Protein AF-0000000078951479 (afdb_homodimer)

Organism: Zymomonas mobilis subsp. mobilis (strain ATCC 31821 / ZM4 / CP4) (NCBI:txid264203)

Radius of gyration: 19.2 Å; Cα contacts (8 Å, |Δi|>4): 299; chains: 2; bounding box: 33×58×46 Å

InterPro domains:
  IPR000119 Histone-like DNA-binding protein [PF00216] (1-91)
  IPR000119 Histone-like DNA-binding protein [PR01727] (41-56)
  IPR000119 Histone-like DNA-binding protein [PR01727] (59-72)
  IPR000119 Histone-like DNA-binding protein [PR01727] (75-89)
  IPR000119 Histone-like DNA-binding protein [PTHR33175] (3-90)
  IPR000119 Histone-like DNA-binding protein [SM00411] (1-91)
  IPR005685 Integration host factor, beta subunit [TIGR00988] (1-92)
  IPR010992 Integration host factor (IHF)-like DNA-binding domain superfamily [G3DSA:4.10.520.10] (1-92)
  IPR010992 Integration host factor (IHF)-like DNA-binding domain superfamily [SSF47729] (1-91)
  IPR020816 Histone-like DNA-binding protein, conserved site [PS00045] (47-66)

Structure (mmCIF, N/CA/C/O backbone):
data_AF-0000000078951479-model_v1
#
loop_
_entity.id
_entity.type
_entity.pdbx_description
1 polymer 'Integration host factor subunit beta'
#
loop_
_atom_site.group_PDB
_atom_site.id
_atom_site.type_symbol
_atom_site.label_atom_id
_atom_site.label_alt_id
_atom_site.label_comp_id
_atom_site.label_asym_id
_atom_site.label_entity_id
_atom_site.label_seq_id
_atom_site.pdbx_PDB_ins_code
_atom_site.Cartn_x
_atom_site.Cartn_y
_atom_site.Cartn_z
_atom_site.occupancy
_atom_site.B_iso_or_equiv
_atom_site.auth_seq_id
_atom_site.auth_comp_id
_atom_site.auth_asym_id
_atom_site.auth_atom_id
_atom_site.pdbx_PDB_model_num
ATOM 1 N N . MET A 1 1 ? -14.461 -12.703 2.197 1 61.19 1 MET A N 1
ATOM 2 C CA . MET A 1 1 ? -13.664 -11.492 2.395 1 61.19 1 MET A CA 1
ATOM 3 C C . MET A 1 1 ? -12.961 -11.086 1.102 1 61.19 1 MET A C 1
ATOM 5 O O . MET A 1 1 ? -12.898 -11.867 0.153 1 61.19 1 MET A O 1
ATOM 9 N N . ILE A 1 2 ? -12.898 -9.781 0.644 1 68.88 2 ILE A N 1
ATOM 10 C CA . ILE A 1 2 ? -12.523 -9.242 -0.659 1 68.88 2 ILE A CA 1
ATOM 11 C C . ILE A 1 2 ? -11.281 -9.961 -1.176 1 68.88 2 ILE A C 1
ATOM 13 O O . ILE A 1 2 ? -11.211 -10.328 -2.35 1 68.88 2 ILE A O 1
ATOM 17 N N . ARG A 1 3 ? -10.453 -10.406 -0.28 1 78.31 3 ARG A N 1
ATOM 18 C CA . ARG A 1 3 ? -9.25 -11.133 -0.682 1 78.31 3 ARG A CA 1
ATOM 19 C C . ARG A 1 3 ? -9.602 -12.492 -1.269 1 78.31 3 ARG A C 1
ATOM 21 O O . ARG A 1 3 ? -9.039 -12.898 -2.285 1 78.31 3 ARG A O 1
ATOM 28 N N . SER A 1 4 ? -10.547 -13.086 -0.574 1 80.06 4 SER A N 1
ATOM 29 C CA . SER A 1 4 ? -10.953 -14.414 -1.031 1 80.06 4 SER A CA 1
ATOM 30 C C . SER A 1 4 ? -11.555 -14.359 -2.432 1 80.06 4 SER A C 1
ATOM 32 O O . SER A 1 4 ? -11.336 -15.258 -3.244 1 80.06 4 SER A O 1
ATOM 34 N N . GLU A 1 5 ? -12.305 -13.289 -2.639 1 83.75 5 GLU A N 1
ATOM 35 C CA . GLU A 1 5 ? -12.891 -13.109 -3.963 1 83.75 5 GLU A CA 1
ATOM 36 C C . GLU A 1 5 ? -11.82 -12.883 -5.02 1 83.75 5 GLU A C 1
ATOM 38 O O . GLU A 1 5 ? -11.906 -13.414 -6.129 1 83.75 5 GLU A O 1
ATOM 43 N N . LEU A 1 6 ? -10.805 -12.148 -4.691 1 86.38 6 LEU A N 1
ATOM 44 C CA . LEU A 1 6 ? -9.695 -11.883 -5.605 1 86.38 6 LEU A CA 1
ATOM 45 C C . LEU A 1 6 ? -8.922 -13.164 -5.902 1 86.38 6 LEU A C 1
ATOM 47 O O . LEU A 1 6 ? -8.594 -13.445 -7.059 1 86.38 6 LEU A O 1
ATOM 51 N N . ILE A 1 7 ? -8.828 -13.953 -4.871 1 88.81 7 ILE A N 1
ATOM 52 C CA . ILE A 1 7 ? -8.094 -15.211 -5.016 1 88.81 7 ILE A CA 1
ATOM 53 C C . ILE A 1 7 ? -8.883 -16.172 -5.902 1 88.81 7 ILE A C 1
ATOM 55 O O . ILE A 1 7 ? -8.312 -16.859 -6.75 1 88.81 7 ILE A O 1
ATOM 59 N N . GLN A 1 8 ? -10.18 -16.141 -5.656 1 85.25 8 GLN A N 1
ATOM 60 C CA . GLN A 1 8 ? -11.023 -17 -6.473 1 85.25 8 GLN A CA 1
ATOM 61 C C . GLN A 1 8 ? -10.984 -16.594 -7.938 1 85.25 8 GLN A C 1
ATOM 63 O O . GLN A 1 8 ? -10.969 -17.438 -8.828 1 85.25 8 GLN A O 1
ATOM 68 N N . THR A 1 9 ? -10.992 -15.312 -8.195 1 83.5 9 THR A N 1
ATOM 69 C CA . THR A 1 9 ? -10.891 -14.805 -9.555 1 83.5 9 THR A CA 1
ATOM 70 C C . THR A 1 9 ? -9.578 -15.2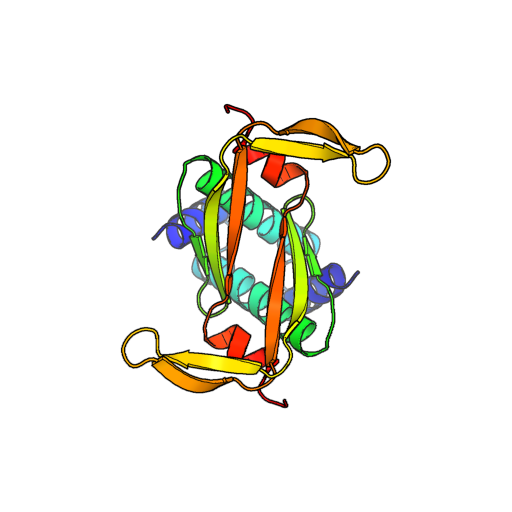42 -10.203 1 83.5 9 THR A C 1
ATOM 72 O O . THR A 1 9 ? -9.555 -15.672 -11.352 1 83.5 9 THR A O 1
ATOM 75 N N . LEU A 1 10 ? -8.547 -15.156 -9.453 1 85.19 10 LEU A N 1
ATOM 76 C CA . LEU A 1 10 ? -7.234 -15.57 -9.938 1 85.19 10 LEU A CA 1
ATOM 77 C C . LEU A 1 10 ? -7.207 -17.078 -10.203 1 85.19 10 LEU A C 1
ATOM 79 O O . LEU A 1 10 ? -6.613 -17.516 -11.188 1 85.19 10 LEU A O 1
ATOM 83 N N . ALA A 1 11 ? -7.855 -17.828 -9.32 1 85.94 11 ALA A N 1
ATOM 84 C CA . ALA A 1 11 ? -7.918 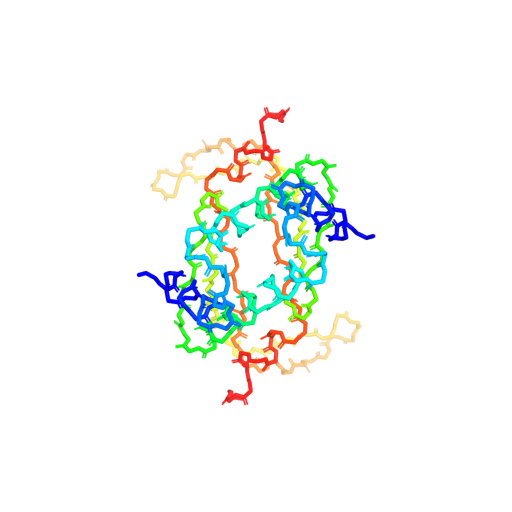-19.281 -9.484 1 85.94 11 ALA A CA 1
ATOM 85 C C . ALA A 1 11 ? -8.688 -19.656 -10.75 1 85.94 11 ALA A C 1
ATOM 87 O O . ALA A 1 11 ? -8.32 -20.609 -11.445 1 85.94 11 ALA A O 1
ATOM 88 N N . ASN A 1 12 ? -9.672 -18.922 -11.023 1 85.94 12 ASN A N 1
ATOM 89 C CA . ASN A 1 12 ? -10.461 -19.172 -12.227 1 85.94 12 ASN A CA 1
ATOM 90 C C . ASN A 1 12 ? -9.648 -18.906 -13.492 1 85.94 12 ASN A C 1
ATOM 92 O O . ASN A 1 12 ? -9.789 -19.609 -14.484 1 85.94 12 ASN A O 1
ATOM 96 N N . ASP A 1 13 ? -8.797 -17.906 -13.414 1 82 13 ASP A N 1
ATOM 97 C CA . ASP A 1 13 ? -7.992 -17.516 -14.57 1 82 13 ASP A CA 1
ATOM 98 C C . ASP A 1 13 ? -6.77 -18.406 -14.719 1 82 13 ASP A C 1
ATOM 100 O O . ASP A 1 13 ? -6.117 -18.422 -15.766 1 82 13 ASP A O 1
ATOM 104 N N . ASN A 1 14 ? -6.453 -19.141 -13.609 1 82.25 14 ASN A N 1
ATOM 105 C CA . ASN A 1 14 ? -5.328 -20.078 -13.578 1 82.25 14 ASN A CA 1
ATOM 106 C C . ASN A 1 14 ? -5.75 -21.438 -13.055 1 82.25 14 ASN A C 1
ATOM 108 O O . ASN A 1 14 ? -5.371 -21.828 -11.953 1 82.25 14 ASN A O 1
ATOM 112 N N . PRO A 1 15 ? -6.414 -22.203 -13.852 1 83.31 15 PRO A N 1
ATOM 113 C CA . PRO A 1 15 ? -7.031 -23.453 -13.398 1 83.31 15 PRO A CA 1
ATOM 114 C C . PRO A 1 15 ? -6.008 -24.484 -12.938 1 83.31 15 PRO A C 1
ATOM 116 O O . PRO A 1 15 ? -6.352 -25.422 -12.227 1 83.31 15 PRO A O 1
ATOM 119 N N . GLU A 1 16 ? -4.844 -24.328 -13.367 1 85.25 16 GLU A N 1
ATOM 120 C CA . GLU A 1 16 ? -3.816 -25.281 -12.961 1 85.25 16 GLU A CA 1
ATOM 121 C C . GLU A 1 16 ? -3.336 -25.016 -11.539 1 85.25 16 GLU A C 1
ATOM 123 O O . GLU A 1 16 ? -2.67 -25.844 -10.93 1 85.25 16 GLU A O 1
ATOM 128 N N . LEU A 1 17 ? -3.74 -23.891 -11.031 1 87.25 17 LEU A N 1
ATOM 129 C CA . LEU A 1 17 ? -3.346 -23.516 -9.672 1 87.25 17 LEU A CA 1
ATOM 130 C C . LEU A 1 17 ? -4.535 -23.594 -8.727 1 87.25 17 LEU A C 1
ATOM 132 O O . LEU A 1 17 ? -5.645 -23.188 -9.078 1 87.25 17 LEU A O 1
ATOM 136 N N . SER A 1 18 ? -4.262 -24.156 -7.586 1 89 18 SER A N 1
ATOM 137 C CA . SER A 1 18 ? -5.289 -24.156 -6.551 1 89 18 SER A CA 1
ATOM 138 C C . SER A 1 18 ? -5.359 -22.797 -5.852 1 89 18 SER A C 1
ATOM 140 O O . SER A 1 18 ? -4.422 -22 -5.926 1 89 18 SER A O 1
ATOM 142 N N . SER A 1 19 ? -6.465 -22.5 -5.133 1 89.88 19 SER A N 1
ATOM 143 C CA . SER A 1 19 ? -6.613 -21.281 -4.34 1 89.88 19 SER A CA 1
ATOM 144 C C . SER A 1 19 ? -5.531 -21.188 -3.27 1 89.88 19 SER A C 1
ATOM 146 O O . SER A 1 19 ? -5.039 -20.094 -2.975 1 89.88 19 SER A O 1
ATOM 148 N N . GLU A 1 20 ? -5.188 -22.312 -2.793 1 89.38 20 GLU A N 1
ATOM 149 C CA . GLU A 1 20 ? -4.164 -22.359 -1.752 1 89.38 20 GLU A CA 1
ATOM 150 C C . GLU A 1 20 ? -2.801 -21.969 -2.301 1 89.38 20 GLU A C 1
ATOM 152 O O . GLU A 1 20 ? -2.045 -21.25 -1.637 1 89.38 20 GLU A O 1
ATOM 157 N N . GLU A 1 21 ? -2.506 -22.453 -3.461 1 88.25 21 GLU A N 1
ATOM 158 C CA . GLU A 1 21 ? -1.238 -22.109 -4.098 1 88.25 21 GLU A CA 1
ATOM 159 C C . GLU A 1 21 ? -1.176 -20.609 -4.43 1 88.25 21 GLU A C 1
ATOM 161 O O . GLU A 1 21 ? -0.144 -19.969 -4.227 1 88.25 21 GLU A O 1
ATOM 166 N N . ILE A 1 22 ? -2.277 -20.062 -4.895 1 90.06 22 ILE A N 1
ATOM 167 C CA . ILE A 1 22 ? -2.352 -18.641 -5.23 1 90.06 22 ILE A CA 1
ATOM 168 C C . ILE A 1 22 ? -2.156 -17.812 -3.969 1 90.06 22 ILE A C 1
ATOM 170 O O . ILE A 1 22 ? -1.385 -16.844 -3.969 1 90.06 22 ILE A O 1
ATOM 174 N N . GLU A 1 23 ? -2.801 -18.234 -2.939 1 90.06 23 GLU A N 1
ATOM 175 C CA . GLU A 1 23 ? -2.658 -17.531 -1.665 1 90.06 23 GLU A CA 1
ATOM 176 C C . GLU A 1 23 ? -1.209 -17.547 -1.186 1 90.06 23 GLU A C 1
ATOM 178 O O . GLU A 1 23 ? -0.702 -16.547 -0.687 1 90.06 23 GLU A O 1
ATOM 183 N N . HIS A 1 24 ? -0.624 -18.641 -1.349 1 89.06 24 HIS A N 1
ATOM 184 C CA . HIS A 1 24 ? 0.767 -18.781 -0.934 1 89.06 24 HIS A CA 1
ATOM 185 C C . HIS A 1 24 ? 1.678 -17.859 -1.732 1 89.06 24 HIS A C 1
ATOM 187 O O . HIS A 1 24 ? 2.576 -17.219 -1.171 1 89.06 24 HIS A O 1
ATOM 193 N N . ILE A 1 25 ? 1.457 -17.828 -2.992 1 90.62 25 ILE A N 1
ATOM 194 C CA . ILE A 1 25 ? 2.252 -16.969 -3.867 1 90.62 25 ILE A CA 1
ATOM 195 C C . ILE A 1 25 ? 2.098 -15.508 -3.445 1 90.62 25 ILE A C 1
ATOM 197 O O . ILE A 1 25 ? 3.086 -14.781 -3.33 1 90.62 25 ILE A O 1
ATOM 201 N N . ILE A 1 26 ? 0.89 -15.07 -3.139 1 91.75 26 ILE A N 1
ATOM 202 C CA . ILE A 1 26 ? 0.59 -13.695 -2.736 1 91.75 26 ILE A CA 1
ATOM 203 C C . ILE A 1 26 ? 1.242 -13.406 -1.387 1 91.75 26 ILE A C 1
ATOM 205 O O . ILE A 1 26 ? 1.883 -12.359 -1.214 1 91.75 26 ILE A O 1
ATOM 209 N N . ASP A 1 27 ? 1.143 -14.352 -0.519 1 91.06 27 ASP A N 1
ATOM 210 C CA . ASP A 1 27 ? 1.734 -14.188 0.806 1 91.06 27 ASP A CA 1
ATOM 211 C C . ASP A 1 27 ? 3.248 -14.016 0.713 1 91.06 27 ASP A C 1
ATOM 213 O O . ASP A 1 27 ? 3.812 -13.117 1.344 1 91.06 27 ASP A O 1
ATOM 217 N N . VAL A 1 28 ? 3.87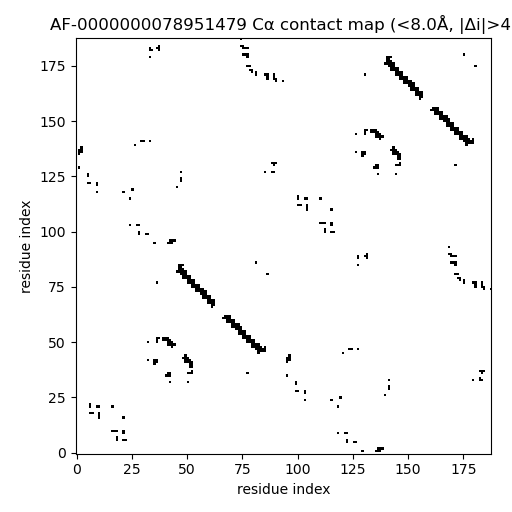5 -14.844 -0.04 1 90.31 28 VAL A N 1
ATOM 218 C CA . VAL A 1 28 ? 5.328 -14.789 -0.187 1 90.31 28 VAL A CA 1
ATOM 219 C C . VAL A 1 28 ? 5.73 -13.484 -0.859 1 90.31 28 VAL A C 1
ATOM 221 O O . VAL A 1 28 ? 6.758 -12.891 -0.515 1 90.31 28 VAL A O 1
ATOM 224 N N . PHE A 1 29 ? 4.984 -13.094 -1.815 1 93.25 29 PHE A N 1
ATOM 225 C CA . PHE A 1 29 ? 5.266 -11.852 -2.514 1 93.25 29 PHE A CA 1
ATOM 226 C C . PHE A 1 29 ? 5.273 -10.672 -1.543 1 93.25 29 PHE A C 1
ATOM 228 O O . PHE A 1 29 ? 6.23 -9.898 -1.507 1 93.25 29 PHE A O 1
ATOM 235 N N . PHE A 1 30 ? 4.285 -10.594 -0.643 1 94.44 30 PHE A N 1
ATOM 236 C CA . PHE A 1 30 ? 4.195 -9.484 0.295 1 94.44 30 PHE A CA 1
ATOM 237 C C . PHE A 1 30 ? 5.246 -9.609 1.391 1 94.44 30 PHE A C 1
ATOM 239 O O . PHE A 1 30 ? 5.77 -8.609 1.882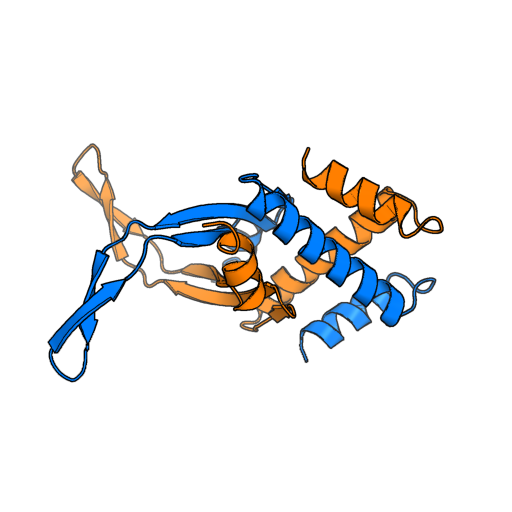 1 94.44 30 PHE A O 1
ATOM 246 N N . ASP A 1 31 ? 5.535 -10.836 1.74 1 92.31 31 ASP A N 1
ATOM 247 C CA . ASP A 1 31 ? 6.645 -11.047 2.662 1 92.31 31 ASP A CA 1
ATOM 248 C C . ASP A 1 31 ? 7.957 -10.531 2.066 1 92.31 31 ASP A C 1
ATOM 250 O O . ASP A 1 31 ? 8.773 -9.945 2.771 1 92.31 31 ASP A O 1
ATOM 254 N N . GLY A 1 32 ? 8.102 -10.867 0.786 1 91.94 32 GLY A N 1
ATOM 255 C CA . GLY A 1 32 ? 9.266 -10.367 0.075 1 91.94 32 GLY A CA 1
ATOM 256 C C . GLY A 1 32 ? 9.352 -8.852 0.059 1 91.94 32 GLY A C 1
ATOM 257 O O . GLY A 1 32 ? 10.438 -8.281 0.231 1 91.94 32 GLY A O 1
ATOM 258 N N . ILE A 1 33 ? 8.25 -8.164 -0.155 1 94.38 33 ILE A N 1
ATOM 259 C CA . ILE A 1 33 ? 8.211 -6.703 -0.121 1 94.38 33 ILE A CA 1
ATOM 260 C C . ILE A 1 33 ? 8.656 -6.211 1.255 1 94.38 33 ILE A C 1
ATOM 262 O O . ILE A 1 33 ? 9.5 -5.32 1.36 1 94.38 33 ILE A O 1
ATOM 266 N N . THR A 1 34 ? 8.062 -6.848 2.271 1 94.12 34 THR A N 1
ATOM 267 C CA . THR A 1 34 ? 8.375 -6.461 3.643 1 94.12 34 THR A CA 1
ATOM 268 C C . THR A 1 34 ? 9.875 -6.57 3.91 1 94.12 34 THR A C 1
ATOM 270 O O . THR A 1 34 ? 10.477 -5.652 4.461 1 94.12 34 THR A O 1
ATOM 273 N N . HIS A 1 35 ? 10.445 -7.648 3.471 1 91.31 35 HIS A N 1
ATOM 274 C CA . HIS A 1 35 ? 11.867 -7.879 3.68 1 91.31 35 HIS A CA 1
ATOM 275 C C . HIS A 1 35 ? 12.711 -6.84 2.939 1 91.31 35 HIS A C 1
ATOM 277 O O . HIS A 1 35 ? 13.688 -6.32 3.486 1 91.31 35 HIS A O 1
ATOM 283 N N . HIS A 1 36 ? 12.312 -6.551 1.765 1 91.62 36 HIS A N 1
ATOM 284 C CA . HIS A 1 36 ? 13.047 -5.566 0.976 1 91.62 36 HIS A CA 1
ATOM 285 C C . HIS A 1 36 ? 12.945 -4.176 1.599 1 91.62 36 HIS A C 1
ATOM 287 O O . HIS A 1 36 ? 13.922 -3.426 1.61 1 91.62 36 HIS A O 1
ATOM 293 N N . LEU A 1 37 ? 11.828 -3.807 2.096 1 94 37 LEU A N 1
ATOM 294 C CA . LEU A 1 37 ? 11.648 -2.514 2.746 1 94 37 LEU A CA 1
ATOM 295 C C . LEU A 1 37 ? 12.484 -2.42 4.016 1 94 37 LEU A C 1
ATOM 297 O O . LEU A 1 37 ? 13.039 -1.359 4.32 1 94 37 LEU A O 1
ATOM 301 N N . ALA A 1 38 ? 12.555 -3.512 4.703 1 92.06 38 ALA A N 1
ATOM 302 C CA . ALA A 1 38 ? 13.32 -3.537 5.945 1 92.06 38 ALA A CA 1
ATOM 303 C C . ALA A 1 38 ? 14.797 -3.232 5.688 1 92.06 38 ALA A C 1
ATOM 305 O O . ALA A 1 38 ? 15.5 -2.75 6.574 1 92.06 38 ALA A O 1
ATOM 306 N N . LYS A 1 39 ? 15.219 -3.492 4.453 1 89.5 39 LYS A N 1
ATOM 307 C CA . LYS A 1 39 ? 16.609 -3.244 4.07 1 89.5 39 LYS A CA 1
ATOM 308 C C . LYS A 1 39 ? 16.766 -1.848 3.479 1 89.5 39 LYS A C 1
ATOM 310 O O . LYS A 1 39 ? 17.844 -1.507 2.969 1 89.5 39 LYS A O 1
ATOM 315 N N . GLY A 1 40 ? 15.734 -1.05 3.502 1 88.25 40 GLY A N 1
ATOM 316 C CA . GLY A 1 40 ? 15.789 0.323 3.025 1 88.25 40 GLY A CA 1
ATOM 317 C C . GLY A 1 40 ? 15.539 0.448 1.534 1 88.25 40 GLY A C 1
ATOM 318 O O . GLY A 1 40 ? 15.844 1.48 0.933 1 88.25 40 GLY A O 1
ATOM 319 N N . GLY A 1 41 ? 14.969 -0.569 0.958 1 89.44 41 GLY A N 1
ATOM 320 C CA . GLY A 1 41 ? 14.75 -0.562 -0.48 1 89.44 41 GLY A CA 1
ATOM 321 C C . GLY A 1 41 ? 13.391 -0.029 -0.876 1 89.44 41 GLY A C 1
ATOM 322 O O . GLY A 1 41 ? 12.617 0.408 -0.021 1 89.44 41 GLY A O 1
ATOM 323 N N . ARG A 1 42 ? 13.203 0.083 -2.225 1 93.94 42 ARG A N 1
ATOM 324 C CA . ARG A 1 42 ? 11.945 0.475 -2.854 1 93.94 42 ARG A CA 1
ATOM 325 C C . ARG A 1 42 ? 11.453 -0.606 -3.811 1 93.94 42 ARG A C 1
ATOM 327 O O . ARG A 1 42 ? 12.25 -1.244 -4.5 1 93.94 42 ARG A O 1
ATOM 334 N N . VAL A 1 43 ? 10.148 -0.778 -3.756 1 94.31 43 VAL A N 1
ATOM 335 C CA . VAL A 1 43 ? 9.547 -1.773 -4.637 1 94.31 43 VAL A CA 1
ATOM 336 C C . VAL A 1 43 ? 8.477 -1.117 -5.508 1 94.31 43 VAL A C 1
ATOM 338 O O . VAL A 1 43 ? 7.484 -0.591 -4.992 1 94.31 43 VAL A O 1
ATOM 341 N N . GLU A 1 44 ? 8.695 -1.178 -6.742 1 95.12 44 GLU A N 1
ATOM 342 C CA . GLU A 1 44 ? 7.73 -0.619 -7.684 1 95.12 44 GLU A CA 1
ATOM 343 C C . GLU A 1 44 ? 6.84 -1.709 -8.273 1 95.12 44 GLU A C 1
ATOM 345 O O . GLU A 1 44 ? 7.332 -2.752 -8.711 1 95.12 44 GLU A O 1
ATOM 350 N N . ILE A 1 45 ? 5.574 -1.511 -8.211 1 94.06 45 ILE A N 1
ATOM 351 C CA . ILE A 1 45 ? 4.586 -2.352 -8.883 1 94.06 45 ILE A CA 1
ATOM 352 C C . ILE A 1 45 ? 3.984 -1.596 -10.062 1 94.06 45 ILE A C 1
ATOM 354 O O . ILE A 1 45 ? 3.328 -0.566 -9.883 1 94.06 45 ILE A O 1
ATOM 358 N N . ARG A 1 46 ? 4.199 -2.199 -11.195 1 90.75 46 ARG A N 1
ATOM 359 C CA . ARG A 1 46 ? 3.754 -1.527 -12.406 1 90.75 46 ARG A CA 1
ATOM 360 C C . ARG A 1 46 ? 2.25 -1.27 -12.375 1 90.75 46 ARG A C 1
ATOM 362 O O . ARG A 1 46 ? 1.471 -2.158 -12.023 1 90.75 46 ARG A O 1
ATOM 369 N N . GLY A 1 47 ? 1.943 0.057 -12.742 1 93.19 47 GLY A N 1
ATOM 370 C CA . GLY A 1 47 ? 0.544 0.431 -12.875 1 93.19 47 GLY A CA 1
ATOM 371 C C . GLY A 1 47 ? -0.147 0.623 -11.539 1 93.19 47 GLY A C 1
ATOM 372 O O . GLY A 1 47 ? -1.303 1.05 -11.484 1 93.19 47 GLY A O 1
ATOM 373 N N . PHE A 1 48 ? 0.457 0.303 -10.516 1 96.56 48 PHE A N 1
ATOM 374 C CA . PHE A 1 48 ? -0.172 0.307 -9.203 1 96.56 48 PHE A CA 1
ATOM 375 C C . PHE A 1 48 ? 0.455 1.367 -8.305 1 96.56 48 PHE A C 1
ATOM 377 O O . PHE A 1 48 ? -0.241 2.248 -7.793 1 96.56 48 PHE A O 1
ATOM 384 N N . GLY A 1 49 ? 1.767 1.313 -8.188 1 97.19 49 GLY A N 1
ATOM 385 C CA . GLY A 1 49 ? 2.461 2.26 -7.328 1 97.19 49 GLY A CA 1
ATOM 386 C C . GLY A 1 49 ? 3.779 1.729 -6.797 1 97.19 49 GLY A C 1
ATOM 387 O O . GLY A 1 49 ? 4.359 0.806 -7.371 1 97.19 49 GLY A O 1
ATOM 388 N N . ALA A 1 50 ? 4.23 2.381 -5.695 1 97.69 50 ALA A N 1
ATOM 389 C CA . ALA A 1 50 ? 5.523 2 -5.137 1 97.69 50 ALA A CA 1
ATOM 390 C C . ALA A 1 50 ? 5.48 1.992 -3.611 1 97.69 50 ALA A C 1
ATOM 392 O O . ALA A 1 50 ? 4.824 2.838 -2.998 1 97.69 50 ALA A O 1
ATOM 393 N N . PHE A 1 51 ? 6.207 1.018 -3.062 1 97.69 51 PHE A N 1
ATOM 394 C CA . PHE A 1 51 ? 6.391 0.922 -1.62 1 97.69 5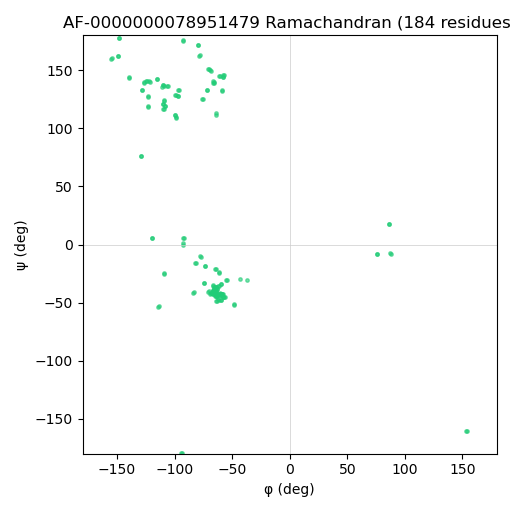1 PHE A CA 1
ATOM 395 C C . PHE A 1 51 ? 7.797 1.359 -1.224 1 97.69 51 PHE A C 1
ATOM 397 O O . PHE A 1 51 ? 8.773 1.017 -1.896 1 97.69 51 PHE A O 1
ATOM 404 N N . SER A 1 52 ? 7.883 2.121 -0.194 1 97.31 52 SER A N 1
ATOM 405 C CA . SER A 1 52 ? 9.148 2.535 0.402 1 97.31 52 SER A CA 1
ATOM 406 C C . SER A 1 52 ? 9.016 2.723 1.909 1 97.31 52 SER A C 1
ATOM 408 O O . SER A 1 52 ? 7.961 2.443 2.484 1 97.31 52 SER A O 1
ATOM 410 N N . THR A 1 53 ? 10.156 3.057 2.521 1 96.56 53 THR A N 1
ATOM 411 C CA . THR A 1 53 ? 10.172 3.307 3.957 1 96.56 53 THR A CA 1
ATOM 412 C C . THR A 1 53 ? 10.398 4.785 4.25 1 96.56 53 THR A C 1
ATOM 414 O O . THR A 1 53 ? 11.211 5.434 3.588 1 96.56 53 THR A O 1
ATOM 417 N N . ARG A 1 54 ? 9.656 5.316 5.188 1 96.5 54 ARG A N 1
ATOM 418 C CA . ARG A 1 54 ? 9.852 6.688 5.645 1 96.5 54 ARG A CA 1
ATOM 419 C C . ARG A 1 54 ? 10.297 6.723 7.102 1 96.5 54 ARG A C 1
ATO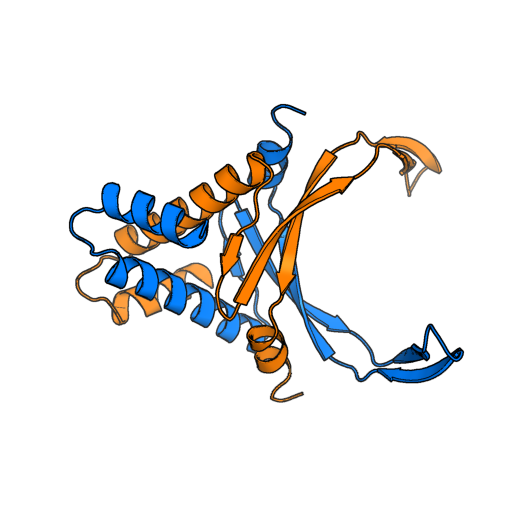M 421 O O . ARG A 1 54 ? 9.844 5.914 7.914 1 96.5 54 ARG A O 1
ATOM 428 N N . PHE A 1 55 ? 11.164 7.66 7.32 1 95.62 55 PHE A N 1
ATOM 429 C CA . PHE A 1 55 ? 11.641 7.828 8.688 1 95.62 55 PHE A CA 1
ATOM 430 C C . PHE A 1 55 ? 10.867 8.938 9.398 1 95.62 55 PHE A C 1
ATOM 432 O O . PHE A 1 55 ? 10.648 10.008 8.828 1 95.62 55 PHE A O 1
ATOM 439 N N . ARG A 1 56 ? 10.375 8.523 10.578 1 95.81 56 ARG A N 1
ATOM 440 C CA . ARG A 1 56 ? 9.719 9.5 11.438 1 95.81 56 ARG A CA 1
ATOM 441 C C . ARG A 1 56 ? 10.562 9.805 12.672 1 95.81 56 ARG A C 1
ATOM 443 O O . ARG A 1 56 ? 10.891 8.906 13.445 1 95.81 56 ARG A O 1
ATOM 450 N N . ASP A 1 57 ? 10.828 11.062 12.805 1 96.19 57 ASP A N 1
ATOM 451 C CA . ASP A 1 57 ? 11.664 11.477 13.93 1 96.19 57 ASP A CA 1
ATOM 452 C C . ASP A 1 57 ? 10.914 11.32 15.25 1 96.19 57 ASP A C 1
ATOM 454 O O . ASP A 1 57 ? 9.68 11.375 15.281 1 96.19 57 ASP A O 1
ATOM 458 N N . ALA A 1 58 ? 11.758 11.086 16.266 1 96.81 58 ALA A N 1
ATOM 459 C CA . ALA A 1 58 ? 11.164 11.125 17.609 1 96.81 58 ALA A CA 1
ATOM 460 C C . ALA A 1 58 ? 10.516 12.484 17.875 1 96.81 58 ALA A C 1
ATOM 462 O O . ALA A 1 58 ? 10.992 13.516 17.406 1 96.81 58 ALA A O 1
ATOM 463 N N . ARG A 1 59 ? 9.422 12.367 18.594 1 97.25 59 ARG A N 1
ATOM 464 C CA . ARG A 1 59 ? 8.727 13.617 18.891 1 97.25 59 ARG A CA 1
ATOM 465 C C . ARG A 1 59 ? 8 13.539 20.234 1 97.25 59 ARG A C 1
ATOM 467 O O . ARG A 1 59 ? 7.863 12.461 20.812 1 97.25 59 ARG A O 1
ATOM 474 N N . LEU A 1 60 ? 7.684 14.727 20.703 1 95.62 60 LEU A N 1
ATOM 475 C CA . LEU A 1 60 ? 6.852 14.797 21.906 1 95.62 60 LEU A CA 1
ATOM 476 C C . LEU A 1 60 ? 5.391 15.047 21.531 1 95.62 60 LEU A C 1
ATOM 478 O O . LEU A 1 60 ? 5.043 16.141 21.062 1 95.62 60 LEU A O 1
ATOM 482 N N . GLY A 1 61 ? 4.59 14.023 21.734 1 94.62 61 GLY A N 1
ATOM 483 C CA . GLY A 1 61 ? 3.162 14.188 21.516 1 94.62 61 GLY A CA 1
ATOM 484 C C . GLY A 1 61 ? 2.402 14.547 22.781 1 94.62 61 GLY A C 1
ATOM 485 O O . GLY A 1 61 ? 3.008 14.914 23.781 1 94.62 61 GLY A O 1
ATOM 486 N N . ARG A 1 62 ? 1.01 14.688 22.578 1 95.62 62 ARG A N 1
ATOM 487 C CA . ARG A 1 62 ? 0.16 14.992 23.719 1 95.62 62 ARG A CA 1
ATOM 488 C C . ARG A 1 62 ? -0.989 13.992 23.828 1 95.62 62 ARG A C 1
ATOM 490 O O . ARG A 1 62 ? -1.471 13.477 22.812 1 95.62 62 ARG A O 1
ATOM 497 N N . ASN A 1 63 ? -1.39 13.516 25.016 1 94.06 63 ASN A N 1
ATOM 498 C CA . ASN A 1 63 ? -2.615 12.766 25.266 1 94.06 63 ASN A CA 1
ATOM 499 C C . ASN A 1 63 ? -3.855 13.609 24.984 1 94.06 63 ASN A C 1
ATOM 501 O O . ASN A 1 63 ? -4.059 14.648 25.625 1 94.06 63 ASN A O 1
ATOM 505 N N . PRO A 1 64 ? -4.574 13.273 23.984 1 92.94 64 PRO A N 1
ATOM 506 C CA . PRO A 1 64 ? -5.715 14.109 23.594 1 92.94 64 PRO A CA 1
ATOM 507 C C . PRO A 1 64 ? -6.691 14.344 24.75 1 92.94 64 PRO A C 1
ATOM 509 O O . PRO A 1 64 ? -7.379 15.375 24.781 1 92.94 64 PRO A O 1
ATOM 512 N N . ARG A 1 65 ? -6.777 13.406 25.609 1 95.06 65 ARG A N 1
ATOM 513 C CA . ARG A 1 65 ? -7.738 13.477 26.703 1 95.06 65 ARG A CA 1
ATOM 514 C C . ARG A 1 65 ? -7.18 14.281 27.859 1 95.06 65 ARG A C 1
ATOM 516 O O . ARG A 1 65 ? -7.887 15.109 28.453 1 95.06 65 ARG A O 1
ATOM 523 N N . THR A 1 66 ? -5.977 14.203 28.297 1 95 66 THR A N 1
ATOM 524 C CA . THR A 1 66 ? -5.43 14.766 29.531 1 95 66 THR A CA 1
ATOM 525 C C . THR A 1 66 ? -4.5 15.93 29.234 1 95 66 THR A C 1
ATOM 527 O O . THR A 1 66 ? -4.188 16.734 30.125 1 95 66 THR A O 1
ATOM 530 N N . GLY A 1 67 ? -3.951 15.891 28.016 1 94.31 67 GLY A N 1
ATOM 531 C CA . GLY A 1 67 ? -3.006 16.922 27.625 1 94.31 67 GLY A CA 1
ATOM 532 C C . GLY A 1 67 ? -1.575 16.594 28 1 94.31 67 GLY A C 1
ATOM 533 O O . GLY A 1 67 ? -0.656 17.359 27.703 1 94.31 67 GLY A O 1
ATOM 534 N N . GLU A 1 68 ? -1.305 15.555 28.75 1 95.56 68 GLU A N 1
ATOM 535 C CA . GLU A 1 68 ? 0.03 15.172 29.203 1 95.56 68 GLU A CA 1
ATOM 536 C C . GLU A 1 68 ? 0.937 14.852 28.016 1 95.56 68 GLU A C 1
ATOM 538 O O . GLU A 1 68 ? 0.488 14.281 27.016 1 95.56 68 GLU A O 1
ATOM 543 N N . LYS A 1 69 ? 2.248 15.211 28.203 1 96.31 69 LYS A N 1
ATOM 544 C CA . LYS A 1 69 ? 3.24 14.93 27.172 1 96.31 69 LYS A CA 1
ATOM 545 C C . LYS A 1 69 ? 3.541 13.438 27.094 1 96.31 69 LYS A C 1
ATOM 547 O O . LYS A 1 69 ? 3.631 12.766 28.125 1 96.31 69 LYS A O 1
ATOM 552 N N . VAL A 1 70 ? 3.551 12.898 25.891 1 96.12 70 VAL A N 1
ATOM 553 C CA . VAL A 1 70 ? 3.91 11.516 25.625 1 96.12 70 VAL A CA 1
ATOM 554 C C . VAL A 1 70 ? 5.07 11.461 24.625 1 96.12 70 VAL A C 1
ATOM 556 O O . VAL A 1 70 ? 5.035 12.117 23.594 1 96.12 70 VAL A O 1
ATOM 559 N N . GLU A 1 71 ? 6.141 10.742 24.969 1 96 71 GLU A N 1
ATOM 560 C CA . GLU A 1 71 ? 7.27 10.547 24.078 1 96 71 GLU A CA 1
ATOM 561 C C . GLU A 1 71 ? 6.941 9.523 22.984 1 96 71 GLU A C 1
ATOM 563 O O . GLU A 1 71 ? 6.492 8.414 23.297 1 96 71 GLU A O 1
ATOM 568 N N . VAL A 1 72 ? 7.137 9.984 21.766 1 94.44 72 VAL A N 1
ATOM 569 C CA . VAL A 1 72 ? 6.98 9.086 20.625 1 94.44 72 VAL A CA 1
ATOM 570 C C . VAL A 1 72 ? 8.344 8.805 20 1 94.44 72 VAL A C 1
ATOM 572 O O . VAL A 1 72 ? 9.031 9.719 19.562 1 94.44 72 VAL A O 1
ATOM 575 N N . GLU A 1 73 ? 8.758 7.582 20.031 1 94.44 73 GLU A N 1
ATOM 576 C CA . GLU A 1 73 ? 10.078 7.195 19.547 1 94.44 73 GLU A CA 1
ATOM 577 C C . GLU A 1 73 ? 10.164 7.324 18.031 1 94.44 73 GLU A C 1
ATOM 579 O O . GLU A 1 73 ? 9.156 7.203 17.328 1 94.44 73 GLU A O 1
ATOM 584 N N . ALA A 1 74 ? 11.445 7.625 17.594 1 95.69 74 ALA A N 1
ATOM 585 C CA . ALA A 1 74 ? 11.68 7.57 16.156 1 95.69 74 ALA A CA 1
ATOM 586 C C . ALA A 1 74 ? 11.344 6.191 15.594 1 95.69 74 ALA A C 1
ATOM 588 O O . ALA A 1 74 ? 11.523 5.18 16.281 1 95.69 74 ALA A O 1
ATOM 589 N N . LYS A 1 75 ? 10.844 6.191 14.383 1 95.56 75 LYS A N 1
ATOM 590 C CA . LYS A 1 75 ? 10.516 4.902 13.789 1 95.56 75 LYS A CA 1
ATOM 591 C C . LYS A 1 75 ? 10.547 4.977 12.266 1 95.56 75 LYS A C 1
ATOM 593 O O . LYS A 1 75 ? 10.547 6.07 11.688 1 95.56 75 LYS A O 1
ATOM 598 N N . ARG A 1 76 ? 10.68 3.854 11.68 1 95.5 76 ARG A N 1
ATOM 599 C CA . ARG A 1 76 ? 10.484 3.678 10.242 1 95.5 76 ARG A CA 1
ATOM 600 C C . ARG A 1 76 ? 9.07 3.189 9.938 1 95.5 76 ARG A C 1
ATOM 602 O O . ARG A 1 76 ? 8.562 2.297 10.617 1 95.5 76 ARG A O 1
ATOM 609 N N . VAL A 1 77 ? 8.477 3.838 8.977 1 96.5 77 VAL A N 1
ATOM 610 C CA . VAL A 1 77 ? 7.117 3.438 8.625 1 96.5 77 VAL A CA 1
ATOM 611 C C . VAL A 1 77 ? 7.043 3.098 7.137 1 96.5 77 VAL A C 1
ATOM 613 O O . VAL A 1 77 ? 7.688 3.752 6.312 1 96.5 77 VAL A O 1
ATOM 616 N N . PRO A 1 78 ? 6.285 2.049 6.781 1 97.62 78 PRO A N 1
ATOM 617 C CA . PRO A 1 78 ? 6.055 1.776 5.363 1 97.62 78 PRO A CA 1
ATOM 618 C C . PRO A 1 78 ? 5.227 2.861 4.68 1 97.62 78 PRO A C 1
ATOM 620 O O . PRO A 1 78 ? 4.289 3.396 5.281 1 97.62 78 PRO A O 1
ATOM 623 N N . TYR A 1 79 ? 5.598 3.217 3.467 1 97.94 79 TYR A N 1
ATOM 624 C CA . TYR A 1 79 ? 4.898 4.227 2.684 1 97.94 79 TYR A CA 1
ATOM 625 C C . TYR A 1 79 ? 4.543 3.695 1.299 1 97.94 79 TYR A C 1
ATOM 627 O O . TYR A 1 79 ? 5.367 3.055 0.644 1 97.94 79 TYR A O 1
ATOM 635 N N . PHE A 1 80 ? 3.297 3.906 0.897 1 98.38 80 PHE A N 1
ATOM 636 C CA . PHE A 1 80 ? 2.824 3.57 -0.44 1 98.38 80 PHE A CA 1
ATOM 637 C C . PHE A 1 80 ? 2.551 4.832 -1.252 1 98.38 80 PHE A C 1
ATOM 639 O O . PHE A 1 80 ? 1.74 5.668 -0.853 1 98.38 80 PHE A O 1
ATOM 646 N N . LYS A 1 81 ? 3.264 4.91 -2.359 1 98.06 81 LYS A N 1
ATOM 647 C CA . LYS A 1 81 ? 3.006 5.965 -3.334 1 98.06 81 LYS A CA 1
ATOM 648 C C . LYS A 1 81 ? 2.156 5.449 -4.492 1 98.06 81 LYS A C 1
ATOM 650 O O . LYS A 1 81 ? 2.639 4.688 -5.332 1 98.06 81 LYS A O 1
ATOM 655 N N . PRO A 1 82 ? 0.905 5.922 -4.59 1 98 82 PRO A N 1
ATOM 656 C CA . PRO A 1 82 ? 0.06 5.453 -5.691 1 98 82 PRO A CA 1
ATOM 657 C C . PRO A 1 82 ? 0.569 5.898 -7.059 1 98 82 PRO A C 1
ATOM 659 O O . PRO A 1 82 ? 1.039 7.031 -7.207 1 98 82 PRO A O 1
ATOM 662 N N . GLY A 1 83 ? 0.461 4.953 -8.008 1 96.94 83 GLY A N 1
ATOM 663 C CA . GLY A 1 83 ? 0.843 5.27 -9.375 1 96.94 83 GLY A CA 1
ATOM 664 C C . GLY A 1 83 ? -0.224 6.043 -10.133 1 96.94 83 GLY A C 1
ATOM 665 O O . GLY A 1 83 ? -1.344 6.203 -9.641 1 96.94 83 GLY A O 1
ATOM 666 N N . LYS A 1 84 ? 0.17 6.469 -11.273 1 95.88 84 LYS A N 1
ATOM 667 C CA . LYS A 1 84 ? -0.731 7.254 -12.109 1 95.88 84 LYS A CA 1
ATOM 668 C C . LYS A 1 84 ? -1.946 6.434 -12.531 1 95.88 84 LYS A C 1
ATOM 670 O O . LYS A 1 84 ? -3.078 6.922 -12.492 1 95.88 84 LYS A O 1
ATOM 675 N N . GLU A 1 85 ? -1.724 5.207 -12.922 1 95.62 85 GLU A N 1
ATOM 676 C CA . GLU A 1 85 ? -2.777 4.371 -13.492 1 95.62 85 GLU A CA 1
ATOM 677 C C . GLU A 1 85 ? -3.881 4.105 -12.469 1 95.62 85 GLU A C 1
ATOM 679 O O . GLU A 1 85 ? -5.066 4.211 -12.789 1 95.62 85 GLU A O 1
ATOM 684 N N . ILE A 1 86 ? -3.531 3.717 -11.289 1 96.44 86 ILE A N 1
ATOM 685 C CA . ILE A 1 86 ? -4.562 3.436 -10.297 1 96.44 86 ILE A CA 1
ATOM 686 C C . ILE A 1 86 ? -5.309 4.723 -9.945 1 96.44 86 ILE A C 1
ATOM 688 O O . ILE A 1 86 ? -6.523 4.703 -9.734 1 96.44 86 ILE A O 1
ATOM 692 N N . ARG A 1 87 ? -4.648 5.824 -9.844 1 95.75 87 ARG A N 1
ATOM 693 C CA . ARG A 1 87 ? -5.301 7.098 -9.555 1 95.75 87 ARG A CA 1
ATOM 694 C C . ARG A 1 87 ? -6.336 7.438 -10.617 1 95.75 87 ARG A C 1
ATOM 696 O O . ARG A 1 87 ? -7.445 7.871 -10.305 1 95.75 87 ARG A O 1
ATOM 703 N N . GLU A 1 88 ? -5.945 7.207 -11.812 1 95.12 88 GLU A N 1
ATOM 704 C CA . GLU A 1 88 ? -6.859 7.465 -12.922 1 95.12 88 GLU A CA 1
ATOM 705 C C . GLU A 1 88 ? -8.047 6.512 -12.891 1 95.12 88 GLU A C 1
ATOM 707 O O . GLU A 1 88 ? -9.18 6.918 -13.164 1 95.12 88 GLU A O 1
ATOM 712 N N . HIS A 1 89 ? -7.738 5.301 -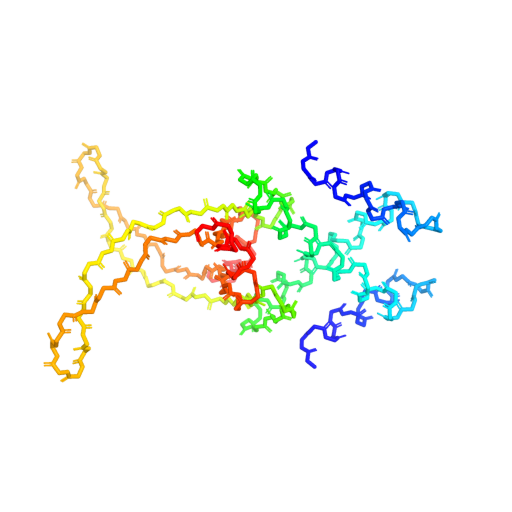12.562 1 94.56 89 HIS A N 1
ATOM 713 C CA . HIS A 1 89 ? -8.797 4.305 -12.5 1 94.56 89 HIS A CA 1
ATOM 714 C C . HIS A 1 89 ? -9.844 4.668 -11.445 1 94.56 89 HIS A C 1
ATOM 716 O O . HIS A 1 89 ? -11.031 4.418 -11.633 1 94.56 89 HIS A O 1
ATOM 722 N N . LEU A 1 90 ? -9.438 5.234 -10.359 1 94.81 90 LEU A N 1
ATOM 723 C CA . LEU A 1 90 ? -10.336 5.582 -9.258 1 94.81 90 LEU A CA 1
ATOM 724 C C . LEU A 1 90 ? -11.195 6.789 -9.625 1 94.81 90 LEU A C 1
ATOM 726 O O . LEU A 1 90 ? -12.234 7.027 -9 1 94.81 90 LEU A O 1
ATOM 730 N N . ASN A 1 91 ? -10.742 7.535 -10.648 1 93.38 91 ASN A N 1
ATOM 731 C CA . ASN A 1 91 ? -11.406 8.805 -10.93 1 93.38 91 ASN A CA 1
ATOM 732 C C . ASN A 1 91 ? -11.992 8.828 -12.336 1 93.38 91 ASN A C 1
ATOM 734 O O . ASN A 1 91 ? -12.281 9.898 -12.875 1 93.38 91 ASN A O 1
ATOM 738 N N . ILE A 1 92 ? -11.922 7.691 -13.023 1 80.56 92 ILE A N 1
ATOM 739 C CA . ILE A 1 92 ? -12.547 7.621 -14.344 1 80.56 92 ILE A CA 1
ATOM 740 C C . ILE A 1 92 ? -13.969 8.164 -14.273 1 80.56 92 ILE A C 1
ATOM 742 O O . ILE A 1 92 ? -14.383 8.961 -15.117 1 80.56 92 ILE A O 1
ATOM 746 N N . GLU A 1 93 ? -14.742 7.676 -13.359 1 61.94 93 GLU A N 1
ATOM 747 C CA . GLU A 1 93 ? -16.141 8.125 -13.367 1 61.94 93 GLU A CA 1
ATOM 748 C C . GLU A 1 93 ? -16.328 9.328 -12.453 1 61.94 93 GLU A C 1
ATOM 750 O O . GLU A 1 93 ? -17.406 9.922 -12.414 1 61.94 93 GLU A O 1
ATOM 755 N N . ILE A 1 94 ? -15.258 9.719 -11.859 1 51.78 94 ILE A N 1
ATOM 756 C CA . ILE A 1 94 ? -15.602 10.906 -11.086 1 51.78 94 ILE A CA 1
ATOM 757 C C . ILE A 1 94 ? -15.609 12.133 -11.992 1 51.78 94 ILE A C 1
ATOM 759 O O . ILE A 1 94 ? -14.703 12.305 -12.812 1 51.78 94 ILE A O 1
ATOM 763 N N . MET B 1 1 ? 15.609 -5.172 -11.391 1 60.91 1 MET B N 1
ATOM 764 C CA . MET B 1 1 ? 14.68 -4.336 -10.633 1 60.91 1 MET B CA 1
ATOM 765 C C . MET B 1 1 ? 14.055 -5.125 -9.484 1 60.91 1 MET B C 1
ATOM 767 O O . MET B 1 1 ? 14.102 -6.355 -9.477 1 60.91 1 MET B O 1
ATOM 771 N N . ILE B 1 2 ? 14.055 -4.605 -8.172 1 67.38 2 ILE B N 1
ATOM 772 C CA . ILE B 1 2 ? 13.688 -5.273 -6.934 1 67.38 2 ILE B CA 1
ATOM 773 C C . ILE B 1 2 ? 12.5 -6.199 -7.184 1 67.38 2 ILE B C 1
ATOM 775 O O . ILE B 1 2 ? 12.484 -7.344 -6.723 1 67.38 2 ILE B O 1
ATOM 779 N N . ARG B 1 3 ? 11.648 -5.871 -8.102 1 77.88 3 ARG B N 1
ATOM 780 C CA . ARG B 1 3 ? 10.516 -6.723 -8.43 1 77.88 3 ARG B CA 1
ATOM 781 C C . ARG B 1 3 ? 10.977 -8.023 -9.078 1 77.88 3 ARG B C 1
ATOM 783 O O . ARG B 1 3 ? 10.469 -9.102 -8.75 1 77.88 3 ARG B O 1
ATOM 790 N N . SER B 1 4 ? 11.938 -7.828 -9.938 1 79.44 4 SER B N 1
ATOM 791 C CA . SER B 1 4 ? 12.453 -9.008 -10.633 1 79.44 4 SER B CA 1
ATOM 792 C C . SER B 1 4 ? 13.086 -9.984 -9.648 1 79.44 4 SER B C 1
ATOM 794 O O . SER B 1 4 ? 12.961 -11.203 -9.82 1 79.44 4 SER B O 1
ATOM 796 N N . GLU B 1 5 ? 13.758 -9.406 -8.688 1 83.56 5 GLU B N 1
ATOM 797 C CA . GLU B 1 5 ? 14.367 -10.258 -7.668 1 83.56 5 GLU B CA 1
ATOM 798 C C . GLU B 1 5 ? 13.312 -10.984 -6.848 1 83.56 5 GLU B C 1
ATOM 800 O O . GLU B 1 5 ? 13.469 -12.164 -6.523 1 83.56 5 GLU B O 1
ATOM 805 N N . LEU B 1 6 ? 12.25 -10.312 -6.535 1 86.19 6 LEU B N 1
ATOM 806 C CA . LEU B 1 6 ? 11.156 -10.914 -5.781 1 86.19 6 LEU B CA 1
ATOM 807 C C . LEU B 1 6 ? 10.484 -12.023 -6.586 1 86.19 6 LEU B C 1
ATOM 809 O O . LEU B 1 6 ? 10.211 -13.102 -6.059 1 86.19 6 LEU B O 1
ATOM 813 N N . ILE B 1 7 ? 10.422 -11.758 -7.855 1 88.5 7 ILE B N 1
ATOM 814 C CA . ILE B 1 7 ? 9.781 -12.727 -8.742 1 88.5 7 ILE B CA 1
ATOM 815 C C . ILE B 1 7 ? 10.664 -13.969 -8.867 1 88.5 7 ILE B C 1
ATOM 817 O O . ILE B 1 7 ? 10.164 -15.102 -8.859 1 88.5 7 ILE B O 1
ATOM 821 N N . GLN B 1 8 ? 11.945 -13.68 -8.961 1 84.88 8 GLN B N 1
ATOM 822 C CA . GLN B 1 8 ? 12.875 -14.805 -9.055 1 84.88 8 GLN B CA 1
ATOM 823 C C . GLN B 1 8 ? 12.852 -15.648 -7.789 1 84.88 8 GLN B C 1
ATOM 825 O O . GLN B 1 8 ? 12.922 -16.875 -7.855 1 84.88 8 GLN B O 1
ATOM 830 N N . THR B 1 9 ? 12.781 -15.031 -6.652 1 83.25 9 THR B N 1
ATOM 831 C CA . THR B 1 9 ? 12.688 -15.742 -5.387 1 83.25 9 THR B CA 1
ATOM 832 C C . THR B 1 9 ? 11.422 -16.594 -5.344 1 83.25 9 THR B C 1
ATOM 834 O O . THR B 1 9 ? 11.469 -17.766 -4.93 1 83.25 9 THR B O 1
ATOM 837 N N . LEU B 1 10 ? 10.367 -16.047 -5.793 1 84.56 10 LEU B N 1
ATOM 838 C CA . LEU B 1 10 ? 9.102 -16.766 -5.836 1 84.56 10 LEU B CA 1
ATOM 839 C C . LEU B 1 10 ? 9.18 -17.938 -6.805 1 84.56 10 LEU B C 1
ATOM 841 O O . LEU B 1 10 ? 8.641 -19.016 -6.527 1 84.56 10 LEU B O 1
ATOM 845 N N . ALA B 1 11 ? 9.852 -17.703 -7.938 1 85.62 11 ALA B N 1
ATOM 846 C CA . ALA B 1 11 ? 10.016 -18.75 -8.93 1 85.62 11 ALA B CA 1
ATOM 847 C C . ALA B 1 11 ? 10.844 -19.906 -8.375 1 85.62 11 ALA B C 1
ATOM 849 O O . ALA B 1 11 ? 10.57 -21.078 -8.656 1 85.62 11 ALA B O 1
ATOM 850 N N . ASN B 1 12 ? 11.789 -19.578 -7.605 1 85.62 12 ASN B N 1
ATOM 851 C CA . ASN B 1 12 ? 12.625 -20.609 -6.992 1 85.62 12 ASN B CA 1
ATOM 852 C C . ASN B 1 12 ? 11.844 -21.453 -5.992 1 85.62 12 ASN B C 1
ATOM 854 O O . ASN B 1 12 ? 12.062 -22.656 -5.891 1 85.62 12 ASN B O 1
ATOM 858 N N . ASP B 1 13 ? 10.922 -20.812 -5.316 1 81.75 13 ASP B N 1
ATOM 859 C CA . ASP B 1 13 ? 10.125 -21.5 -4.301 1 81.75 13 ASP B CA 1
ATOM 860 C C . ASP B 1 13 ? 8.969 -22.266 -4.93 1 81.75 13 ASP B C 1
ATOM 862 O O . ASP B 1 13 ? 8.352 -23.109 -4.277 1 81.75 13 ASP B O 1
ATOM 866 N N . ASN B 1 14 ? 8.672 -21.922 -6.199 1 81.94 14 ASN B N 1
ATOM 867 C CA . ASN B 1 14 ? 7.613 -22.578 -6.965 1 81.94 14 ASN B CA 1
ATOM 868 C C . ASN B 1 14 ? 8.109 -23.031 -8.336 1 81.94 14 ASN B C 1
ATOM 870 O O . ASN B 1 14 ? 7.727 -22.469 -9.359 1 81.94 14 ASN B O 1
ATOM 874 N N . PRO B 1 15 ? 8.844 -24.094 -8.367 1 82.75 15 PRO B N 1
ATOM 875 C CA . PRO B 1 15 ? 9.531 -24.516 -9.586 1 82.75 15 PRO B CA 1
ATOM 876 C C . PRO B 1 15 ? 8.562 -24.906 -10.703 1 82.75 15 PRO B C 1
ATOM 878 O O . PRO B 1 15 ? 8.953 -24.938 -11.875 1 82.75 15 PRO B O 1
ATOM 881 N N . GLU B 1 16 ? 7.418 -25.203 -10.352 1 85 16 GLU B N 1
ATOM 882 C CA . GLU B 1 16 ? 6.445 -25.578 -11.375 1 85 16 GLU B CA 1
ATOM 883 C C . GLU B 1 16 ? 5.902 -24.344 -12.102 1 85 16 GLU B C 1
ATOM 885 O O . GLU B 1 16 ? 5.277 -24.469 -13.156 1 85 16 GLU B O 1
ATOM 890 N N . LEU B 1 17 ? 6.23 -23.203 -11.57 1 87.19 17 LEU B N 1
ATOM 891 C CA . LEU B 1 17 ? 5.77 -21.969 -12.18 1 87.19 17 LEU B CA 1
ATOM 892 C C . LEU B 1 17 ? 6.934 -21.203 -12.812 1 87.19 17 LEU B C 1
ATOM 894 O O . LEU B 1 17 ? 8.016 -21.141 -12.234 1 87.19 17 LEU B O 1
ATOM 898 N N . SER B 1 18 ? 6.664 -20.734 -13.992 1 88.94 18 SER B N 1
ATOM 899 C CA . SER B 1 18 ? 7.652 -19.875 -14.625 1 88.94 18 SER B CA 1
ATOM 900 C C . SER B 1 18 ? 7.609 -18.453 -14.047 1 88.94 18 SER B C 1
ATOM 902 O O . SER B 1 18 ? 6.621 -18.062 -13.422 1 88.94 18 SER B O 1
ATOM 904 N N . SER B 1 19 ? 8.664 -17.641 -14.258 1 89.81 19 SER B N 1
ATOM 905 C CA . SER B 1 19 ? 8.703 -16.25 -13.844 1 89.81 19 SER B CA 1
ATOM 906 C C . SER B 1 19 ? 7.582 -15.445 -14.5 1 89.81 19 SER B C 1
ATOM 908 O O . SER B 1 19 ? 7.004 -14.555 -13.875 1 89.81 19 SER B O 1
ATOM 910 N N . GLU B 1 20 ? 7.289 -15.836 -15.68 1 89.44 20 GLU B N 1
ATOM 911 C CA . GLU B 1 20 ? 6.242 -15.148 -16.422 1 89.44 20 GLU B CA 1
ATOM 912 C C . GLU B 1 20 ? 4.871 -15.398 -15.805 1 89.44 20 GLU B C 1
ATOM 914 O O . GLU B 1 20 ? 4.047 -14.484 -15.719 1 89.44 20 GLU B O 1
ATOM 919 N N . GLU B 1 21 ? 4.652 -16.609 -15.43 1 88.38 21 GLU B N 1
ATOM 920 C CA . GLU B 1 21 ? 3.385 -16.969 -14.797 1 88.38 21 GLU B CA 1
ATOM 921 C C . GLU B 1 21 ? 3.23 -16.266 -13.453 1 88.38 21 GLU B C 1
ATOM 923 O O . GLU B 1 21 ? 2.148 -15.766 -13.125 1 88.38 21 GLU B O 1
ATOM 928 N N . ILE B 1 22 ? 4.301 -16.172 -12.695 1 90.06 22 ILE B N 1
ATOM 929 C CA . ILE B 1 22 ? 4.285 -15.508 -11.398 1 90.06 22 ILE B CA 1
ATOM 930 C C . ILE B 1 22 ? 3.99 -14.023 -11.586 1 90.06 22 ILE B C 1
ATOM 932 O O . ILE B 1 22 ? 3.152 -13.461 -10.883 1 90.06 22 ILE B O 1
ATOM 936 N N . GLU B 1 23 ? 4.633 -13.461 -12.547 1 90.06 23 GLU B N 1
ATOM 937 C CA . GLU B 1 23 ? 4.398 -12.055 -12.852 1 90.06 23 GLU B CA 1
ATOM 938 C C . GLU B 1 23 ? 2.939 -11.805 -13.219 1 90.06 23 GLU B C 1
ATOM 940 O O . GLU B 1 23 ? 2.346 -10.812 -12.797 1 90.06 23 GLU B O 1
ATOM 945 N N . HIS B 1 24 ? 2.453 -12.68 -13.969 1 89.31 24 HIS B N 1
ATOM 946 C CA . HIS B 1 24 ? 1.063 -12.555 -14.398 1 89.31 24 HIS B CA 1
ATOM 947 C C . HIS B 1 24 ? 0.114 -12.633 -13.203 1 89.31 24 HIS B C 1
ATOM 949 O O . HIS B 1 24 ? -0.843 -11.859 -13.117 1 89.31 24 HIS B O 1
ATOM 955 N N . ILE B 1 25 ? 0.357 -13.547 -12.352 1 90.75 25 ILE B N 1
ATOM 956 C CA . ILE B 1 25 ? -0.471 -13.719 -11.164 1 90.75 25 ILE B CA 1
ATOM 957 C C . ILE B 1 25 ? -0.434 -12.445 -10.32 1 90.75 25 ILE B C 1
ATOM 959 O O . ILE B 1 25 ? -1.476 -11.961 -9.883 1 90.75 25 ILE B O 1
ATOM 963 N N . ILE B 1 26 ? 0.723 -11.844 -10.141 1 91.75 26 ILE B N 1
ATOM 964 C CA . ILE B 1 26 ? 0.911 -10.633 -9.344 1 91.75 26 ILE B CA 1
ATOM 965 C C . ILE B 1 26 ? 0.199 -9.461 -10.016 1 91.75 26 ILE B C 1
ATOM 967 O O . ILE B 1 26 ? -0.521 -8.703 -9.359 1 91.75 26 ILE B O 1
ATOM 971 N N . ASP B 1 27 ? 0.345 -9.398 -11.305 1 91.12 27 ASP B N 1
ATOM 972 C CA . ASP B 1 27 ? -0.298 -8.328 -12.055 1 91.12 27 ASP B CA 1
ATOM 973 C C . ASP B 1 27 ? -1.816 -8.391 -11.914 1 91.12 27 ASP B C 1
ATOM 975 O O . ASP B 1 27 ? -2.465 -7.371 -11.664 1 91.12 27 ASP B O 1
ATOM 979 N N . VAL B 1 28 ? -2.359 -9.547 -12.086 1 90.56 28 VAL B N 1
ATOM 980 C CA . VAL B 1 28 ? -3.805 -9.727 -12 1 90.56 28 VAL B CA 1
ATOM 981 C C . VAL B 1 28 ? -4.281 -9.422 -10.578 1 90.56 28 VAL B C 1
ATOM 983 O O . VAL B 1 28 ? -5.355 -8.852 -10.391 1 90.56 28 VAL B O 1
ATOM 986 N N . PHE B 1 29 ? -3.527 -9.852 -9.633 1 93.38 29 PHE B N 1
ATOM 987 C CA . PHE B 1 29 ? -3.875 -9.602 -8.242 1 93.38 29 PHE B CA 1
ATOM 988 C C . PHE B 1 29 ? -3.998 -8.102 -7.98 1 93.38 29 PHE B C 1
ATOM 990 O O . PHE B 1 29 ? -5.008 -7.645 -7.445 1 93.38 29 PHE B O 1
ATOM 997 N N . PHE B 1 30 ? -3.041 -7.297 -8.477 1 94.62 30 PHE B N 1
ATOM 998 C CA . PHE B 1 30 ? -3.062 -5.855 -8.234 1 94.62 30 PHE B CA 1
ATOM 999 C C . PHE B 1 30 ? -4.137 -5.184 -9.078 1 94.62 30 PHE B C 1
ATOM 1001 O O . PHE B 1 30 ? -4.742 -4.195 -8.656 1 94.62 30 PHE B O 1
ATOM 1008 N N . ASP B 1 31 ? -4.348 -5.727 -10.25 1 92.5 31 ASP B N 1
ATOM 1009 C CA . ASP B 1 31 ? -5.477 -5.238 -11.039 1 92.5 31 ASP B CA 1
ATOM 1010 C C . ASP B 1 31 ? -6.797 -5.457 -10.305 1 92.5 31 ASP B C 1
ATOM 1012 O O . ASP B 1 31 ? -7.68 -4.594 -10.336 1 92.5 31 ASP B O 1
ATOM 1016 N N . GLY B 1 32 ? -6.883 -6.656 -9.734 1 92.19 32 GLY B N 1
ATOM 1017 C CA . GLY B 1 32 ? -8.055 -6.953 -8.93 1 92.19 32 GLY B CA 1
ATOM 1018 C C . GLY B 1 32 ? -8.25 -5.992 -7.773 1 92.19 32 GLY B C 1
ATOM 1019 O O . GLY B 1 32 ? -9.367 -5.57 -7.488 1 92.19 32 GLY B O 1
ATOM 1020 N N . ILE B 1 33 ? -7.188 -5.637 -7.078 1 94.5 33 ILE B N 1
ATOM 1021 C CA . ILE B 1 33 ? -7.254 -4.668 -5.992 1 94.5 33 ILE B CA 1
ATOM 1022 C C . ILE B 1 33 ? -7.77 -3.332 -6.523 1 94.5 33 ILE B C 1
ATOM 1024 O O . ILE B 1 33 ? -8.68 -2.738 -5.945 1 94.5 33 ILE B O 1
ATOM 1028 N N . THR B 1 34 ? -7.16 -2.928 -7.648 1 94.31 34 THR B N 1
ATOM 1029 C CA . THR B 1 34 ? -7.539 -1.656 -8.258 1 94.31 34 THR B CA 1
ATOM 1030 C C . THR B 1 34 ? -9.031 -1.628 -8.562 1 94.31 34 THR B C 1
ATOM 1032 O O . THR B 1 34 ? -9.719 -0.657 -8.234 1 94.31 34 THR B O 1
ATOM 1035 N N . HIS B 1 35 ? -9.523 -2.701 -9.117 1 91.56 35 HIS B N 1
ATOM 1036 C CA . HIS B 1 35 ? -10.938 -2.787 -9.477 1 91.56 35 HIS B CA 1
ATOM 1037 C C . HIS B 1 35 ? -11.82 -2.738 -8.234 1 91.56 35 HIS B C 1
ATOM 1039 O O . HIS B 1 35 ? -12.844 -2.057 -8.227 1 91.56 35 HIS B O 1
ATOM 1045 N N . HIS B 1 36 ? -11.406 -3.41 -7.23 1 91.88 36 HIS B N 1
ATOM 1046 C CA . HIS B 1 36 ? -12.18 -3.424 -5.992 1 91.88 36 HIS B CA 1
ATOM 1047 C C . HIS B 1 36 ? -12.195 -2.047 -5.34 1 91.88 36 HIS B C 1
ATOM 1049 O O . HIS B 1 36 ? -13.227 -1.62 -4.805 1 91.88 36 HIS B O 1
ATOM 1055 N N . LEU B 1 37 ? -11.125 -1.352 -5.359 1 94 37 LEU B N 1
ATOM 1056 C CA . LEU B 1 37 ? -11.055 -0.009 -4.793 1 94 37 LEU B CA 1
ATOM 1057 C C . LEU B 1 37 ? -11.945 0.957 -5.57 1 94 37 LEU B C 1
ATOM 1059 O O . LEU B 1 37 ? -12.578 1.835 -4.98 1 94 37 LEU B O 1
ATOM 1063 N N . ALA B 1 38 ? -11.953 0.776 -6.844 1 92.19 38 ALA B N 1
ATOM 1064 C CA . ALA B 1 38 ? -12.758 1.649 -7.695 1 92.19 38 ALA B CA 1
ATOM 1065 C C . ALA B 1 38 ? -14.234 1.546 -7.344 1 92.19 38 ALA B C 1
ATOM 1067 O O . ALA B 1 38 ? -15 2.484 -7.574 1 92.19 38 ALA B O 1
ATOM 1068 N N . LYS B 1 39 ? -14.609 0.41 -6.754 1 89.75 39 LYS B N 1
ATOM 1069 C CA . LYS B 1 39 ? -15.992 0.18 -6.363 1 89.75 39 LYS B CA 1
ATOM 1070 C C . LYS B 1 39 ? -16.234 0.618 -4.922 1 89.75 39 LYS B C 1
ATOM 1072 O O . LYS B 1 39 ? -17.312 0.372 -4.367 1 89.75 39 LYS B O 1
ATOM 1077 N N . GLY B 1 40 ? -15.266 1.222 -4.293 1 88.38 40 GLY B N 1
ATOM 1078 C CA . GLY B 1 40 ? -15.406 1.741 -2.943 1 88.38 40 GLY B CA 1
ATOM 1079 C C . GLY B 1 40 ? -15.117 0.707 -1.872 1 88.38 40 GLY B C 1
ATOM 1080 O O . GLY B 1 40 ? -15.477 0.894 -0.708 1 88.38 40 GLY B O 1
ATOM 1081 N N . GLY B 1 41 ? -14.453 -0.351 -2.256 1 89.75 41 GLY B N 1
ATOM 1082 C CA . GLY B 1 41 ? -14.195 -1.424 -1.31 1 89.75 41 GLY B CA 1
ATOM 1083 C C . GLY B 1 41 ? -12.859 -1.283 -0.603 1 89.75 41 GLY B C 1
ATOM 1084 O O . GLY B 1 41 ? -12.141 -0.298 -0.803 1 89.75 41 GLY B O 1
ATOM 1085 N N . ARG B 1 42 ? -12.625 -2.221 0.354 1 94 42 ARG B N 1
ATOM 1086 C CA . ARG B 1 42 ? -11.383 -2.357 1.103 1 94 42 ARG B CA 1
ATOM 1087 C C . ARG B 1 42 ? -10.789 -3.748 0.922 1 94 42 ARG B C 1
ATOM 1089 O O . ARG B 1 42 ? -11.516 -4.738 0.863 1 94 42 ARG B O 1
ATOM 1096 N N . VAL B 1 43 ? -9.469 -3.734 0.803 1 94.5 43 VAL B N 1
ATOM 1097 C CA . VAL B 1 43 ? -8.773 -5.008 0.641 1 94.5 43 VAL B CA 1
ATOM 1098 C C . VAL B 1 43 ? -7.727 -5.168 1.739 1 94.5 43 VAL B C 1
ATOM 1100 O O . VAL B 1 43 ? -6.789 -4.375 1.832 1 94.5 43 VAL B O 1
ATOM 1103 N N . GLU B 1 44 ? -7.902 -6.148 2.498 1 95.19 44 GLU B N 1
ATOM 1104 C CA . GLU B 1 44 ? -6.945 -6.434 3.564 1 95.19 44 GLU B CA 1
ATOM 1105 C C . GLU B 1 44 ? -5.965 -7.527 3.15 1 95.19 44 GLU B C 1
ATOM 1107 O O . GLU B 1 44 ? -6.371 -8.562 2.627 1 95.19 44 GLU B O 1
ATOM 1112 N N . ILE B 1 45 ? -4.723 -7.262 3.301 1 94.19 45 ILE B N 1
ATOM 1113 C CA . ILE B 1 45 ? -3.66 -8.25 3.137 1 94.19 45 ILE B CA 1
ATOM 1114 C C . ILE B 1 45 ? -3.076 -8.609 4.5 1 94.19 45 ILE B C 1
ATOM 1116 O O . ILE B 1 45 ? -2.492 -7.758 5.176 1 94.19 45 ILE B O 1
ATOM 1120 N N . ARG B 1 46 ? -3.221 -9.867 4.789 1 90.94 46 ARG B N 1
ATOM 1121 C CA . ARG B 1 46 ? -2.787 -10.312 6.105 1 90.94 46 ARG B CA 1
ATOM 1122 C C . ARG B 1 46 ? -1.305 -10.031 6.324 1 90.94 46 ARG B C 1
ATOM 1124 O O . ARG B 1 46 ? -0.48 -10.297 5.445 1 90.94 46 ARG B O 1
ATOM 1131 N N . GLY B 1 47 ? -1.065 -9.43 7.562 1 93.25 47 GLY B N 1
ATOM 1132 C CA . GLY B 1 47 ? 0.311 -9.188 7.969 1 93.25 47 GLY B CA 1
ATOM 1133 C C . GLY B 1 47 ? 0.945 -8.008 7.262 1 93.25 47 GLY B C 1
ATOM 1134 O O . GLY B 1 47 ? 2.07 -7.617 7.582 1 93.25 47 GLY B O 1
ATOM 1135 N N . PHE B 1 48 ? 0.334 -7.473 6.344 1 96.56 48 PHE B N 1
ATOM 1136 C CA . PHE B 1 48 ? 0.917 -6.434 5.508 1 96.56 48 PHE B CA 1
ATOM 1137 C C . PHE B 1 48 ? 0.191 -5.109 5.707 1 96.56 48 PHE B C 1
ATOM 1139 O O . PHE B 1 48 ? 0.808 -4.102 6.062 1 96.56 48 PHE B O 1
ATOM 1146 N N . GLY B 1 49 ? -1.11 -5.152 5.547 1 97.12 49 GLY B N 1
ATOM 1147 C CA . GLY B 1 49 ? -1.898 -3.938 5.684 1 97.12 49 GLY B CA 1
ATOM 1148 C C . GLY B 1 49 ? -3.188 -3.971 4.887 1 97.12 49 GLY B C 1
ATOM 1149 O O . GLY B 1 49 ? -3.686 -5.047 4.543 1 97.12 49 GLY B O 1
ATOM 1150 N N . ALA B 1 50 ? -3.719 -2.738 4.648 1 97.69 50 ALA B N 1
ATOM 1151 C CA . ALA B 1 50 ? -5 -2.652 3.951 1 97.69 50 ALA B CA 1
ATOM 1152 C C . ALA B 1 50 ? -5.004 -1.499 2.953 1 97.69 50 ALA B C 1
ATOM 1154 O O . ALA B 1 50 ? -4.422 -0.443 3.211 1 97.69 50 ALA B O 1
ATOM 1155 N N . PHE B 1 51 ? -5.684 -1.76 1.848 1 97.69 51 PHE B N 1
ATOM 1156 C CA . PHE B 1 51 ? -5.906 -0.742 0.828 1 97.69 51 PHE B CA 1
ATOM 1157 C C . PHE B 1 51 ? -7.352 -0.256 0.854 1 97.69 51 PHE B C 1
ATOM 1159 O O . PHE B 1 51 ? -8.281 -1.056 0.994 1 97.69 51 PHE B O 1
ATOM 1166 N N . SER B 1 52 ? -7.523 1.014 0.763 1 97.31 52 SER B N 1
ATOM 1167 C CA . SER B 1 52 ? -8.836 1.647 0.65 1 97.31 52 SER B CA 1
ATOM 1168 C C . SER B 1 52 ? -8.758 2.922 -0.183 1 97.31 52 SER B C 1
ATOM 1170 O O . SER B 1 52 ? -7.707 3.252 -0.733 1 97.31 52 SER B O 1
ATOM 1172 N N . THR B 1 53 ? -9.93 3.523 -0.372 1 96.56 53 THR B N 1
ATOM 1173 C CA . THR B 1 53 ? -10.008 4.773 -1.119 1 96.56 53 THR B CA 1
ATOM 1174 C C . THR B 1 53 ? -10.352 5.938 -0.192 1 96.56 53 THR B C 1
ATOM 1176 O O . THR B 1 53 ? -11.188 5.801 0.703 1 96.56 53 THR B O 1
ATOM 1179 N N . ARG B 1 54 ? -9.68 7.051 -0.378 1 96.5 54 ARG B N 1
ATOM 1180 C CA . ARG B 1 54 ? -9.984 8.273 0.36 1 96.5 54 ARG B CA 1
ATOM 1181 C C . ARG B 1 54 ? -10.477 9.367 -0.577 1 96.5 54 ARG B C 1
ATOM 1183 O O . ARG B 1 54 ? -9.992 9.5 -1.699 1 96.5 54 ARG B O 1
ATOM 1190 N N . PHE B 1 55 ? -11.414 10.078 -0.035 1 95.56 55 PHE B N 1
ATOM 1191 C CA . PHE B 1 55 ? -11.953 11.195 -0.81 1 95.56 55 PHE B CA 1
ATOM 1192 C C . PHE B 1 55 ? -11.297 12.508 -0.402 1 95.56 55 PHE B C 1
ATOM 1194 O O . PHE B 1 55 ? -11.133 12.781 0.788 1 95.56 55 PHE B O 1
ATOM 1201 N N . ARG B 1 56 ? -10.82 13.172 -1.472 1 95.81 56 ARG B N 1
ATOM 1202 C CA . ARG B 1 56 ? -10.258 14.5 -1.264 1 95.81 56 ARG B CA 1
ATOM 1203 C C . ARG B 1 56 ? -11.172 15.57 -1.858 1 95.81 56 ARG B C 1
ATOM 1205 O O . ARG B 1 56 ? -11.453 15.555 -3.057 1 95.81 56 ARG B O 1
ATOM 1212 N N . ASP B 1 57 ? -11.523 16.469 -0.991 1 96.19 57 ASP B N 1
ATOM 1213 C CA . ASP B 1 57 ? -12.422 17.516 -1.438 1 96.19 57 ASP B CA 1
ATOM 1214 C C . ASP B 1 57 ? -11.719 18.484 -2.391 1 96.19 57 ASP B C 1
ATOM 1216 O O . ASP B 1 57 ? -10.492 18.641 -2.326 1 96.19 57 ASP B O 1
ATOM 1220 N N . ALA B 1 58 ? -12.578 19.031 -3.271 1 96.81 58 ALA B N 1
ATOM 1221 C CA . ALA B 1 58 ? -12.047 20.109 -4.094 1 96.81 58 ALA B CA 1
ATOM 1222 C C . ALA B 1 58 ? -11.516 21.25 -3.225 1 96.81 58 ALA B C 1
ATOM 1224 O O . ALA B 1 58 ? -12.055 21.531 -2.152 1 96.81 58 ALA B O 1
ATOM 1225 N N . ARG B 1 59 ? -10.445 21.812 -3.742 1 97.25 59 ARG B N 1
ATOM 1226 C CA . ARG B 1 59 ? -9.859 22.891 -2.963 1 97.25 59 ARG B CA 1
ATOM 1227 C C . ARG B 1 59 ? -9.18 23.922 -3.869 1 97.25 59 ARG B C 1
ATOM 1229 O O . ARG B 1 59 ? -8.984 23.656 -5.059 1 97.25 59 ARG B O 1
ATOM 1236 N N . LEU B 1 60 ? -8.984 25.062 -3.266 1 95.62 60 LEU B N 1
ATOM 1237 C CA . LEU B 1 60 ? -8.211 26.078 -3.963 1 95.62 60 LEU B CA 1
ATOM 1238 C C . LEU B 1 60 ? -6.766 26.078 -3.488 1 95.62 60 LEU B C 1
ATOM 1240 O O . LEU B 1 60 ? -6.48 26.453 -2.348 1 95.62 60 LEU B O 1
ATOM 1244 N N . GLY B 1 61 ? -5.887 25.609 -4.367 1 94.56 61 GLY B N 1
ATOM 1245 C CA . GLY B 1 61 ? -4.469 25.672 -4.055 1 94.56 61 GLY B CA 1
ATOM 1246 C C . GLY B 1 61 ? -3.785 26.906 -4.586 1 94.56 61 GLY B C 1
ATOM 1247 O O . GLY B 1 61 ? -4.453 27.875 -4.988 1 94.56 61 GLY B O 1
ATOM 1248 N N . ARG B 1 62 ? -2.408 26.953 -4.297 1 95.69 62 ARG B N 1
ATOM 1249 C CA . ARG B 1 62 ? -1.622 28.078 -4.785 1 95.69 62 ARG B CA 1
ATOM 1250 C C . ARG B 1 62 ? -0.41 27.609 -5.578 1 95.69 62 ARG B C 1
ATOM 1252 O O . ARG B 1 62 ? 0.141 26.547 -5.297 1 95.69 62 ARG B O 1
ATOM 1259 N N . ASN B 1 63 ? -0.025 28.234 -6.707 1 94.12 63 ASN B N 1
ATOM 1260 C CA . ASN B 1 63 ? 1.249 28.016 -7.383 1 94.12 63 ASN B CA 1
ATOM 1261 C C . ASN B 1 63 ? 2.426 28.453 -6.516 1 94.12 63 ASN B C 1
ATOM 1263 O O . ASN B 1 63 ? 2.527 29.625 -6.145 1 94.12 63 ASN B O 1
ATOM 1267 N N . PRO B 1 64 ? 3.201 27.531 -6.109 1 92.94 64 PRO B N 1
ATOM 1268 C CA . PRO B 1 64 ? 4.281 27.875 -5.18 1 92.94 64 PRO B CA 1
ATOM 1269 C C . PRO B 1 64 ? 5.199 28.969 -5.711 1 92.94 64 PRO B C 1
ATOM 1271 O O . PRO B 1 64 ? 5.797 29.719 -4.93 1 92.94 64 PRO B O 1
ATOM 1274 N N . ARG B 1 65 ? 5.348 29.016 -6.973 1 95.12 65 ARG B N 1
ATOM 1275 C CA . ARG B 1 65 ? 6.262 29.969 -7.602 1 95.12 65 ARG B CA 1
ATOM 1276 C C . ARG B 1 65 ? 5.602 31.328 -7.777 1 95.12 65 ARG B C 1
ATOM 1278 O O . ARG B 1 65 ? 6.223 32.375 -7.531 1 95.12 65 ARG B O 1
ATOM 1285 N N . THR B 1 66 ? 4.387 31.531 -8.156 1 95 66 THR B N 1
ATOM 1286 C CA . THR B 1 66 ? 3.756 32.781 -8.555 1 95 66 THR B CA 1
ATOM 1287 C C . THR B 1 66 ? 2.748 33.25 -7.508 1 95 66 THR B C 1
ATOM 1289 O O . THR B 1 66 ? 2.342 34.406 -7.496 1 95 66 THR B O 1
ATOM 1292 N N . GLY B 1 67 ? 2.258 32.281 -6.758 1 94.19 67 GLY B N 1
ATOM 1293 C CA . GLY B 1 67 ? 1.249 32.562 -5.754 1 94.19 67 GLY B CA 1
ATOM 1294 C C . GLY B 1 67 ? -0.165 32.531 -6.301 1 94.19 67 GLY B C 1
ATOM 1295 O O . GLY B 1 67 ? -1.129 32.75 -5.555 1 94.19 67 GLY B O 1
ATOM 1296 N N . GLU B 1 68 ? -0.363 32.406 -7.594 1 95.44 68 GLU B N 1
ATOM 1297 C CA . GLU B 1 68 ? -1.678 32.375 -8.227 1 95.44 68 GLU B CA 1
ATOM 1298 C C . GLU B 1 68 ? -2.516 31.203 -7.723 1 95.44 68 GLU B C 1
ATOM 1300 O O . GLU B 1 68 ? -1.99 30.109 -7.496 1 95.44 68 GLU B O 1
ATOM 1305 N N . LYS B 1 69 ? -3.867 31.484 -7.629 1 96.38 69 LYS B N 1
ATOM 1306 C CA . LYS B 1 69 ? -4.797 30.453 -7.199 1 96.38 69 LYS B CA 1
ATOM 1307 C C . LYS B 1 69 ? -4.992 29.391 -8.289 1 96.38 69 LYS B C 1
ATOM 1309 O O . LYS B 1 69 ? -5.07 29.734 -9.469 1 96.38 69 LYS B O 1
ATOM 1314 N N . VAL B 1 70 ? -4.926 28.125 -7.914 1 96 70 VAL B N 1
ATOM 1315 C CA . VAL B 1 70 ? -5.176 27 -8.805 1 96 70 VAL B CA 1
ATOM 1316 C C . VAL B 1 70 ? -6.289 26.125 -8.227 1 96 70 VAL B C 1
ATOM 1318 O O . VAL B 1 70 ? -6.258 25.766 -7.047 1 96 70 VAL B O 1
ATOM 1321 N N . GLU B 1 71 ? -7.312 25.844 -9.016 1 96 71 GLU B N 1
ATOM 1322 C CA . GLU B 1 71 ? -8.391 24.938 -8.609 1 96 71 GLU B CA 1
ATOM 1323 C C . GLU B 1 71 ? -7.945 23.484 -8.672 1 96 71 GLU B C 1
ATOM 1325 O O . GLU B 1 71 ? -7.434 23.031 -9.695 1 96 71 GLU B O 1
ATOM 1330 N N . VAL B 1 72 ? -8.117 22.844 -7.527 1 94.44 72 VAL B N 1
ATOM 1331 C CA . VAL B 1 72 ? -7.852 21.422 -7.461 1 94.44 72 VAL B CA 1
ATOM 1332 C C . VAL B 1 72 ? -9.164 20.656 -7.312 1 94.44 72 VAL B C 1
ATOM 1334 O O . VAL B 1 72 ? -9.898 20.859 -6.344 1 94.44 72 VAL B O 1
ATOM 1337 N N . GLU B 1 73 ? -9.492 19.859 -8.273 1 94.44 73 GLU B N 1
ATOM 1338 C CA . GLU B 1 73 ? -10.758 19.125 -8.289 1 94.44 73 GLU B CA 1
ATOM 1339 C C . GLU B 1 73 ? -10.797 18.047 -7.207 1 94.44 73 GLU B C 1
ATOM 1341 O O . GLU B 1 73 ? -9.75 17.531 -6.812 1 94.44 73 GLU B O 1
ATOM 1346 N N . ALA B 1 74 ? -12.07 17.828 -6.742 1 95.69 74 ALA B N 1
ATOM 1347 C CA . ALA B 1 74 ? -12.242 16.688 -5.855 1 95.69 74 ALA B CA 1
ATOM 1348 C C . ALA B 1 74 ? -11.797 15.391 -6.527 1 95.69 74 ALA B C 1
ATOM 1350 O O . ALA B 1 74 ? -11.914 15.242 -7.746 1 95.69 74 ALA B O 1
ATOM 1351 N N . LYS B 1 75 ? -11.25 14.516 -5.73 1 95.5 75 LYS B N 1
ATOM 1352 C CA . LYS B 1 75 ? -10.805 13.25 -6.309 1 95.5 75 LYS B CA 1
ATOM 1353 C C . LYS B 1 75 ? -10.789 12.141 -5.258 1 95.5 75 LYS B C 1
ATOM 1355 O O . LYS B 1 75 ? -10.852 12.414 -4.059 1 95.5 75 LYS B O 1
ATOM 1360 N N . ARG B 1 76 ? -10.805 10.961 -5.734 1 95.5 76 ARG B N 1
ATOM 1361 C CA . ARG B 1 76 ? -10.555 9.773 -4.926 1 95.5 76 ARG B CA 1
ATOM 1362 C C . ARG B 1 76 ? -9.102 9.32 -5.059 1 95.5 76 ARG B C 1
ATOM 1364 O O . ARG B 1 76 ? -8.555 9.297 -6.16 1 95.5 76 ARG B O 1
ATOM 1371 N N . VAL B 1 77 ? -8.508 9.055 -3.916 1 96.56 77 VAL B N 1
ATOM 1372 C CA . VAL B 1 77 ? -7.117 8.625 -3.951 1 96.56 77 VAL B CA 1
ATOM 1373 C C . VAL B 1 77 ? -6.973 7.277 -3.242 1 96.56 77 VAL B C 1
ATOM 1375 O O . VAL B 1 77 ? -7.629 7.035 -2.225 1 96.56 77 VAL B O 1
ATOM 1378 N N . PRO B 1 78 ? -6.148 6.379 -3.783 1 97.62 78 PRO B N 1
ATOM 1379 C CA . PRO B 1 78 ? -5.855 5.137 -3.061 1 97.62 78 PRO B CA 1
ATOM 1380 C C . PRO B 1 78 ? -5.082 5.379 -1.766 1 97.62 78 PRO B C 1
ATOM 1382 O O . PRO B 1 78 ? -4.207 6.246 -1.719 1 97.62 78 PRO B O 1
ATOM 1385 N N . TYR B 1 79 ? -5.438 4.66 -0.718 1 97.94 79 TYR B N 1
ATOM 1386 C CA . TYR B 1 79 ? -4.785 4.77 0.581 1 97.94 79 TYR B CA 1
ATOM 1387 C C . TYR B 1 79 ? -4.352 3.402 1.091 1 97.94 79 TYR B C 1
ATOM 1389 O O . TYR B 1 79 ? -5.105 2.432 1 1 97.94 79 TYR B O 1
ATOM 1397 N N . PHE B 1 80 ? -3.115 3.322 1.554 1 98.38 80 PHE B N 1
ATOM 1398 C CA . PHE B 1 80 ? -2.574 2.123 2.184 1 98.38 80 PHE B CA 1
ATOM 1399 C C . PHE B 1 80 ? -2.367 2.344 3.678 1 98.38 80 PHE B C 1
ATOM 1401 O O . PHE B 1 80 ? -1.632 3.248 4.082 1 98.38 80 PHE B O 1
ATOM 1408 N N . LYS B 1 81 ? -3.041 1.496 4.438 1 98.06 81 LYS B N 1
ATOM 1409 C CA . LYS B 1 81 ? -2.828 1.456 5.879 1 98.06 81 LYS B CA 1
ATOM 1410 C C . LYS B 1 81 ? -1.906 0.302 6.266 1 98.06 81 LYS B C 1
ATOM 1412 O O . LYS B 1 81 ? -2.309 -0.862 6.219 1 98.06 81 LYS B O 1
ATOM 1417 N N . PRO B 1 82 ? -0.702 0.628 6.727 1 97.94 82 PRO B N 1
ATOM 1418 C CA . PRO B 1 82 ? 0.209 -0.453 7.113 1 97.94 82 PRO B CA 1
ATOM 1419 C C . PRO B 1 82 ? -0.284 -1.237 8.328 1 97.94 82 PRO B C 1
ATOM 1421 O O . PRO B 1 82 ? -0.825 -0.649 9.266 1 97.94 82 PRO B O 1
ATOM 1424 N N . GLY B 1 83 ? -0.07 -2.561 8.234 1 97 83 GLY B N 1
ATOM 1425 C CA . GLY B 1 83 ? -0.427 -3.42 9.352 1 97 83 GLY B CA 1
ATOM 1426 C C . GLY B 1 83 ? 0.607 -3.416 10.461 1 97 83 GLY B C 1
ATOM 1427 O O . GLY B 1 83 ? 1.696 -2.859 10.305 1 97 83 GLY B O 1
ATOM 1428 N N . LYS B 1 84 ? 0.224 -4.035 11.516 1 95.81 84 LYS B N 1
ATOM 1429 C CA . LYS B 1 84 ? 1.096 -4.098 12.688 1 95.81 84 LYS B CA 1
ATOM 1430 C C . LYS B 1 84 ? 2.377 -4.867 12.375 1 95.81 84 LYS B C 1
ATOM 1432 O O . LYS B 1 84 ? 3.471 -4.441 12.75 1 95.81 84 LYS B O 1
ATOM 1437 N N . GLU B 1 85 ? 2.248 -5.977 11.703 1 95.62 85 GLU B N 1
ATOM 1438 C CA . GLU B 1 85 ? 3.375 -6.875 11.469 1 95.62 85 GLU B CA 1
ATOM 1439 C C . GLU B 1 85 ? 4.461 -6.199 10.641 1 95.62 85 GLU B C 1
ATOM 1441 O O . GLU B 1 85 ? 5.645 -6.289 10.961 1 95.62 85 GLU B O 1
ATOM 1446 N N . ILE B 1 86 ? 4.105 -5.578 9.562 1 96.38 86 ILE B N 1
ATOM 1447 C CA . ILE B 1 86 ? 5.121 -4.934 8.734 1 96.38 86 ILE B CA 1
ATOM 1448 C C . ILE B 1 86 ? 5.762 -3.783 9.508 1 96.38 86 ILE B C 1
ATOM 1450 O O . ILE B 1 86 ? 6.969 -3.549 9.391 1 96.38 86 ILE B O 1
ATOM 1454 N N . ARG B 1 87 ? 5.02 -3.043 10.258 1 95.75 87 ARG B N 1
ATOM 1455 C CA . ARG B 1 87 ? 5.574 -1.953 11.047 1 95.75 87 ARG B CA 1
ATOM 1456 C C . ARG B 1 87 ? 6.617 -2.469 12.031 1 95.75 87 ARG B C 1
ATOM 1458 O O . ARG B 1 87 ? 7.684 -1.866 12.195 1 95.75 87 ARG B O 1
ATOM 1465 N N . GLU B 1 88 ? 6.285 -3.549 12.625 1 95.12 88 GLU B N 1
ATOM 1466 C CA . GLU B 1 88 ? 7.215 -4.156 13.57 1 95.12 88 GLU B CA 1
ATOM 1467 C C . GLU B 1 88 ? 8.469 -4.66 12.867 1 95.12 88 GLU B C 1
ATOM 1469 O O . GLU B 1 88 ? 9.578 -4.527 13.383 1 95.12 88 GLU B O 1
ATOM 1474 N N . HIS B 1 89 ? 8.234 -5.223 11.727 1 94.5 89 HIS B N 1
ATOM 1475 C CA . HIS B 1 89 ? 9.367 -5.746 10.969 1 94.5 89 HIS B CA 1
ATOM 1476 C C . HIS B 1 89 ? 10.344 -4.637 10.594 1 94.5 89 HIS B C 1
ATOM 1478 O O . HIS B 1 89 ? 11.555 -4.859 10.555 1 94.5 89 HIS B O 1
ATOM 1484 N N . LEU B 1 90 ? 9.859 -3.461 10.305 1 94.81 90 LEU B N 1
ATOM 1485 C CA . LEU B 1 90 ? 10.695 -2.34 9.891 1 94.81 90 LEU B CA 1
ATOM 1486 C C . LEU B 1 90 ? 11.477 -1.774 11.07 1 94.81 90 LEU B C 1
ATOM 1488 O O . LEU B 1 90 ? 12.477 -1.074 10.875 1 94.81 90 LEU B O 1
ATOM 1492 N N . ASN B 1 91 ? 11.008 -2.105 12.281 1 93.31 91 ASN B N 1
ATOM 1493 C CA . ASN B 1 91 ? 11.594 -1.451 13.445 1 93.31 91 ASN B CA 1
ATOM 1494 C C . ASN B 1 91 ? 12.227 -2.465 14.398 1 93.31 91 ASN B C 1
ATOM 1496 O O . ASN B 1 91 ? 12.445 -2.162 15.57 1 93.31 91 ASN B O 1
ATOM 1500 N N . ILE B 1 92 ? 12.25 -3.725 13.992 1 80.88 92 ILE B N 1
ATOM 1501 C CA . ILE B 1 92 ? 12.914 -4.727 14.82 1 80.88 92 ILE B CA 1
ATOM 1502 C C . ILE B 1 92 ? 14.297 -4.223 15.227 1 80.88 92 ILE B C 1
ATOM 1504 O O . ILE B 1 92 ? 14.672 -4.316 16.391 1 80.88 92 ILE B O 1
ATOM 1508 N N . GLU B 1 93 ? 15.078 -3.807 14.281 1 61.88 93 GLU B N 1
ATOM 1509 C CA . GLU B 1 93 ? 16.438 -3.426 14.664 1 61.88 93 GLU B CA 1
ATOM 1510 C C . GLU B 1 93 ? 16.531 -1.935 14.977 1 61.88 93 GLU B C 1
ATOM 1512 O O . GLU B 1 93 ? 17.562 -1.448 15.43 1 61.88 93 GLU B O 1
ATOM 1517 N N . ILE B 1 94 ? 15.43 -1.287 14.875 1 51.53 94 ILE B N 1
ATOM 1518 C CA . ILE B 1 94 ? 15.672 0.097 15.266 1 51.53 94 ILE B CA 1
ATOM 1519 C C . ILE B 1 94 ? 15.656 0.217 16.781 1 51.53 94 ILE B C 1
ATOM 1521 O O . ILE B 1 94 ? 14.789 -0.361 17.453 1 51.53 94 ILE B O 1
#

Solvent-accessible surface area (backbone atoms only — not comparable to full-atom values): 10453 Å² total; per-residue (Å²): 105,62,50,56,54,49,41,49,52,50,25,69,77,34,73,92,42,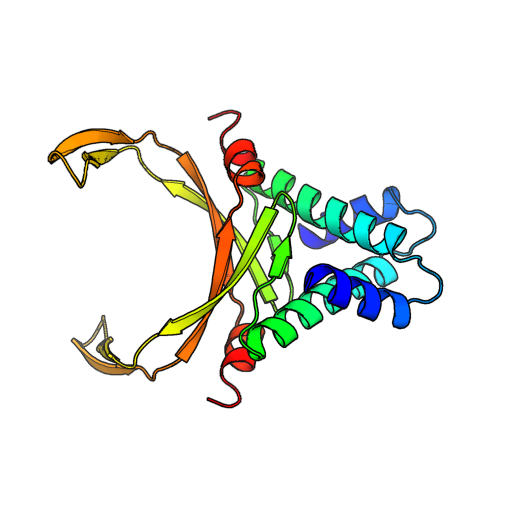51,58,65,56,52,49,48,52,53,50,50,52,52,50,46,50,48,54,42,33,53,72,70,36,63,41,65,42,87,64,47,25,34,40,32,63,41,81,41,73,58,43,79,45,62,39,89,87,80,59,48,78,39,84,38,74,57,44,44,37,78,40,72,46,74,25,72,52,39,39,46,58,44,35,66,86,100,104,62,49,55,53,49,42,50,54,51,25,68,78,35,74,91,42,51,59,66,57,52,49,48,52,53,51,50,52,53,50,46,50,49,54,41,33,54,72,72,37,62,42,66,44,89,63,47,24,34,39,33,62,41,81,41,74,58,44,80,44,62,39,89,87,79,58,48,79,38,84,41,73,56,45,44,38,78,40,73,46,76,24,70,53,40,39,46,58,45,36,66,86,101

Sequence (188 aa):
MIRSELIQTLANDNPELSSEEIEHIIDVFFDGITHHLAKGGRVEIRGFGAFSTRFRDARLGRNPRTGEKVEVEAKRVPYFKPGKEIREHLNIEIMIRSELIQTLANDNPELSSEEIEHIIDVFFDGITHHLAKGGRVEIRGFGAFSTRFRDARLGRNPRTGEKVEVEAKRVPYFKPGKEIREHLNIEI

Secondary structure (DSSP, 8-state):
-HHHHHHHHHHHH-TTS-HHHHHHHHHHHHHHHHHHHHTT--EEETTTEEEEEEEE--EEEE-TTT--EEEE--EEEEEEEE-HHHHHHHTS--/-HHHHHHHHHHHH-TTS-HHHHHHHHHHHHHHHHHHHHTT--EEETTTEEEEEEEE--EEEE-TTT--EEEE--EEEEEEEE-HHHHHHHTS--

pLDDT: mean 91.02, std 8.03, range [51.53, 98.38]

Foldseek 3Di:
DVVLVVLVVVCVVPVVDDSVRSVVVVVVVVVVVVVQQVVQDKDADPLFWIKHKDKDDWDWDADPVPRDTDTDHIDIDMDTDGDPNVVCVVVVPD/DVVLVVLVVVCVVPVVDDSVRSVVVVVVVVVVVVVQQVVQDKDADPLFWIKHKDKDDWDWDADPVPRDTDTDHIDIDMDTDGDPNVVCVVVVPD

Nearest PDB structures (foldseek):
  5j0n-assembly1_L  TM=8.726E-01  e=8.689E-10  Escherichia coli
  1owf-assembly1_B  TM=8.539E-01  e=4.088E-09  Escherichia coli
  1p78-assembly1_B  TM=8.773E-01  e=4.961E-09  Anabaena sp.
  4qju-assembly1_B  TM=8.574E-01  e=7.793E-09  Staphylococcus aureus subsp. aureus Mu50
  3rhi-assembly1_A  TM=7.983E-01  e=3.368E-09  Bacillus anthracis str. Sterne